Protein AF-A0A699Z0D0-F1 (afdb_monomer_lite)

Structure (mmCIF, N/CA/C/O backbone):
data_AF-A0A699Z0D0-F1
#
_entry.id   AF-A0A699Z0D0-F1
#
loop_
_atom_site.group_PDB
_atom_site.id
_atom_site.type_symbol
_atom_site.label_atom_id
_atom_site.label_alt_id
_atom_site.label_comp_id
_atom_site.label_asym_id
_atom_site.label_entity_id
_atom_site.label_seq_id
_atom_site.pdbx_PDB_ins_code
_atom_site.Cartn_x
_atom_site.Cartn_y
_atom_site.Cartn_z
_atom_site.occupancy
_atom_site.B_iso_or_equiv
_atom_site.auth_seq_id
_atom_site.auth_comp_id
_atom_site.auth_asym_id
_atom_site.auth_atom_id
_atom_site.pdbx_PDB_model_num
ATOM 1 N N . ASN A 1 1 ? -46.486 -11.933 -33.617 1.00 38.22 1 ASN A N 1
ATOM 2 C CA . ASN A 1 1 ? -45.856 -12.576 -32.444 1.00 38.22 1 ASN A CA 1
ATOM 3 C C . ASN A 1 1 ? -44.418 -12.929 -32.760 1.00 38.22 1 ASN A C 1
ATOM 5 O O . ASN A 1 1 ? -44.169 -13.975 -33.336 1.00 38.22 1 ASN A O 1
ATOM 9 N N . SER A 1 2 ? -43.494 -12.044 -32.401 1.00 35.72 2 SER A N 1
ATOM 10 C CA . SER A 1 2 ? -42.049 -12.282 -32.437 1.00 35.72 2 SER A CA 1
ATOM 11 C C . SER A 1 2 ? -41.511 -11.899 -31.061 1.00 35.72 2 SER A C 1
ATOM 13 O O . SER A 1 2 ? -41.301 -10.718 -30.790 1.00 35.72 2 SER A O 1
ATOM 15 N N . GLN A 1 3 ? -41.396 -12.874 -30.159 1.00 33.56 3 GLN A N 1
ATOM 16 C CA . GLN A 1 3 ? -40.704 -12.656 -28.892 1.00 33.56 3 GLN A CA 1
ATOM 17 C C . GLN A 1 3 ? -39.209 -12.854 -29.123 1.00 33.56 3 GLN A C 1
ATOM 19 O O . GLN A 1 3 ? -38.806 -13.820 -29.767 1.00 33.56 3 GLN A O 1
ATOM 24 N N . ALA A 1 4 ? -38.411 -11.901 -28.647 1.00 33.69 4 ALA A N 1
ATOM 25 C CA . ALA A 1 4 ? -36.962 -11.990 -28.691 1.00 33.69 4 ALA A CA 1
ATOM 26 C C . ALA A 1 4 ? -36.477 -13.030 -27.674 1.00 33.69 4 ALA A C 1
ATOM 28 O O . ALA A 1 4 ? -36.965 -13.077 -26.543 1.00 33.69 4 ALA A O 1
ATOM 29 N N . GLU A 1 5 ? -35.520 -13.851 -28.088 1.00 32.16 5 GLU A N 1
ATOM 30 C CA . GLU A 1 5 ? -34.920 -14.884 -27.253 1.00 32.16 5 GLU A CA 1
ATOM 31 C C . GLU A 1 5 ? -33.961 -14.237 -26.240 1.00 32.16 5 GLU A C 1
ATOM 33 O O . GLU A 1 5 ? -33.104 -13.427 -26.601 1.00 32.16 5 GLU A O 1
ATOM 38 N N . VAL A 1 6 ? -34.135 -14.551 -24.955 1.00 36.00 6 VAL A N 1
ATOM 39 C CA . VAL A 1 6 ? -33.277 -14.038 -23.877 1.00 36.00 6 VAL A CA 1
ATOM 40 C C . VAL A 1 6 ? -31.980 -14.855 -23.859 1.00 36.00 6 VAL A C 1
ATOM 42 O O . VAL A 1 6 ? -32.071 -16.082 -23.787 1.00 36.00 6 VAL A O 1
ATOM 45 N N . PRO A 1 7 ? -30.781 -14.238 -23.884 1.00 32.91 7 PRO A N 1
ATOM 46 C CA . PRO A 1 7 ? -29.530 -14.985 -23.803 1.00 32.91 7 PRO A CA 1
ATOM 47 C C . PRO A 1 7 ? -29.444 -15.772 -22.492 1.00 32.91 7 PRO A C 1
ATOM 49 O O . PRO A 1 7 ? -29.580 -15.204 -21.406 1.00 32.91 7 PRO A O 1
ATOM 52 N N . SER A 1 8 ? -29.215 -17.080 -22.596 1.00 33.88 8 SER A N 1
ATOM 53 C CA . SER A 1 8 ? -29.074 -17.967 -21.444 1.00 33.88 8 SER A CA 1
ATOM 54 C C . SER A 1 8 ? -27.861 -17.598 -20.589 1.00 33.88 8 SER A C 1
ATOM 56 O O . SER A 1 8 ? -26.777 -17.331 -21.109 1.00 33.88 8 SER A O 1
ATOM 58 N N . GLU A 1 9 ? -28.044 -17.657 -19.273 1.00 34.12 9 GLU A N 1
ATOM 59 C CA . GLU A 1 9 ? -26.997 -17.484 -18.267 1.00 34.12 9 GLU A CA 1
ATOM 60 C C . GLU A 1 9 ? -25.793 -18.417 -18.545 1.00 34.12 9 GLU A C 1
ATOM 62 O O . GLU A 1 9 ? -26.008 -19.582 -18.897 1.00 34.12 9 GLU A O 1
ATOM 67 N N . PRO A 1 10 ? -24.530 -17.960 -18.410 1.00 36.03 10 PRO A N 1
ATOM 68 C CA . PRO A 1 10 ? -23.365 -18.801 -18.673 1.00 36.03 10 PRO A CA 1
ATOM 69 C C . PRO A 1 10 ? -23.235 -19.903 -17.612 1.00 36.03 10 PRO A C 1
ATOM 71 O O . PRO A 1 10 ? -22.662 -19.715 -16.537 1.00 36.03 10 PRO A O 1
ATOM 74 N N . THR A 1 11 ? -23.772 -21.080 -17.928 1.00 37.53 11 THR A N 1
ATOM 75 C CA . THR A 1 11 ? -23.633 -22.286 -17.114 1.00 37.53 11 THR A CA 1
ATOM 76 C C . THR A 1 11 ? -22.178 -22.746 -17.033 1.00 37.53 11 THR A C 1
ATOM 78 O O . THR A 1 11 ? -21.535 -22.951 -18.059 1.00 37.53 11 THR A O 1
ATOM 81 N N . ALA A 1 12 ? -21.748 -23.026 -15.800 1.00 34.12 12 ALA A N 1
ATOM 82 C CA . ALA A 1 12 ? -20.457 -23.583 -15.387 1.00 34.12 12 ALA A CA 1
ATOM 83 C C . ALA A 1 12 ? -19.234 -22.640 -15.446 1.00 34.12 12 ALA A C 1
ATOM 85 O O . ALA A 1 12 ? -18.704 -22.289 -16.496 1.00 34.12 12 ALA A O 1
ATOM 86 N N . LEU A 1 13 ? -18.703 -22.350 -14.251 1.00 34.72 13 LEU A N 1
ATOM 87 C CA . LEU A 1 13 ? -17.310 -21.944 -14.053 1.00 34.72 13 LEU A CA 1
ATOM 88 C C . LEU A 1 13 ? -16.362 -22.995 -14.672 1.00 34.72 13 LEU A C 1
ATOM 90 O O . LEU A 1 13 ? -16.643 -24.194 -14.554 1.00 34.72 13 LEU A O 1
ATOM 94 N N . PRO A 1 14 ? -15.218 -22.592 -15.260 1.00 34.88 14 PRO A N 1
ATOM 95 C CA . PRO A 1 14 ? -14.221 -23.543 -15.738 1.00 34.88 14 PRO A CA 1
ATOM 96 C C . PRO A 1 14 ? -13.760 -24.446 -14.589 1.00 34.88 14 PRO A C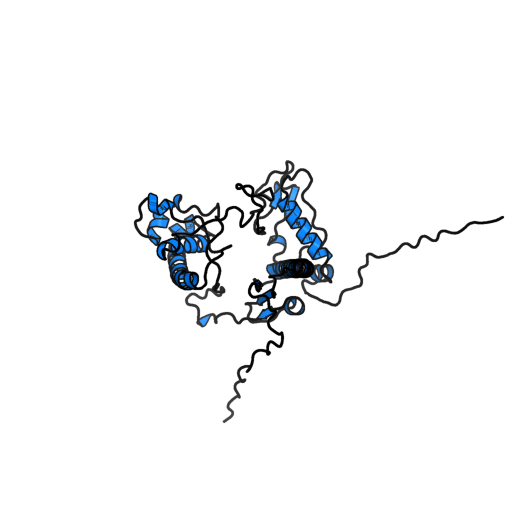 1
ATOM 98 O O . PRO A 1 14 ? -13.434 -23.983 -13.494 1.00 34.88 14 PRO A O 1
ATOM 101 N N . SER A 1 15 ? -13.760 -25.756 -14.836 1.00 30.25 15 SER A N 1
ATOM 102 C CA . SER A 1 15 ? -13.440 -26.756 -13.817 1.00 30.25 15 SER A CA 1
ATOM 103 C C . SER A 1 15 ? -11.979 -26.620 -13.362 1.00 30.25 15 SER A C 1
ATOM 105 O O . SER A 1 15 ? -11.089 -26.615 -14.214 1.00 30.25 15 SER A O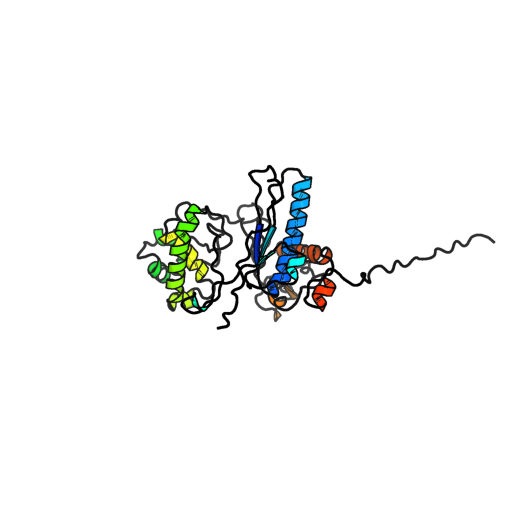 1
ATOM 107 N N . PRO A 1 16 ? -11.685 -26.551 -12.050 1.00 40.19 16 PRO A N 1
ATOM 108 C CA . PRO A 1 16 ? -10.318 -26.426 -11.561 1.00 40.19 16 PRO A CA 1
ATOM 109 C C . PRO A 1 16 ? -9.587 -27.773 -11.653 1.00 40.19 16 PRO A C 1
ATOM 111 O O . PRO A 1 16 ? -9.437 -28.493 -10.669 1.00 40.19 16 PRO A O 1
ATOM 114 N N . THR A 1 17 ? -9.087 -28.125 -12.840 1.00 42.06 17 THR A N 1
ATOM 115 C CA . THR A 1 17 ? -8.217 -29.297 -13.048 1.00 42.06 17 THR A CA 1
ATOM 116 C C . THR A 1 17 ? -6.765 -29.031 -12.632 1.00 42.06 17 THR A C 1
ATOM 118 O O . THR A 1 17 ? -5.821 -29.448 -13.301 1.00 42.06 17 THR A O 1
ATOM 121 N N . SER A 1 18 ? -6.574 -28.372 -11.488 1.00 42.31 18 SER A N 1
ATOM 122 C CA . SER A 1 18 ? -5.340 -28.432 -10.709 1.00 42.31 18 SER A CA 1
ATOM 123 C C . SER A 1 18 ? -5.629 -29.224 -9.434 1.00 42.31 18 SER A C 1
ATOM 125 O O . SER A 1 18 ? -6.476 -28.853 -8.624 1.00 42.31 18 SER A O 1
ATOM 127 N N . LYS A 1 19 ? -4.940 -30.360 -9.256 1.00 36.44 19 LYS A N 1
ATOM 128 C CA . LYS A 1 19 ? -5.019 -31.129 -8.004 1.00 36.44 19 LYS A CA 1
ATOM 129 C C . LYS A 1 19 ? -4.690 -30.189 -6.831 1.00 36.44 19 LYS A C 1
ATOM 131 O O . LYS A 1 19 ? -3.700 -29.460 -6.951 1.00 36.44 19 LYS A O 1
ATOM 136 N N . PRO A 1 20 ? -5.443 -30.212 -5.713 1.00 46.06 20 PRO A N 1
ATOM 137 C CA . PRO A 1 20 ? -5.097 -29.426 -4.535 1.00 46.06 20 PRO A CA 1
ATOM 138 C C . PRO A 1 20 ? -3.658 -29.734 -4.125 1.00 46.06 20 PRO A C 1
ATOM 140 O O . PRO A 1 20 ? -3.310 -30.890 -3.874 1.00 46.06 20 PRO A O 1
ATOM 143 N N . THR A 1 21 ? -2.805 -28.712 -4.115 1.00 51.50 21 THR A N 1
ATOM 144 C CA . THR A 1 21 ? -1.424 -28.872 -3.664 1.00 51.50 21 THR A CA 1
ATOM 145 C C . THR A 1 21 ? -1.456 -29.128 -2.161 1.00 51.50 21 THR A C 1
ATOM 147 O O . THR A 1 21 ? -2.172 -28.459 -1.422 1.00 51.50 21 THR A O 1
ATOM 150 N N . SER A 1 22 ? -0.731 -30.147 -1.700 1.00 65.56 22 SER A N 1
ATOM 151 C CA . SER A 1 22 ? -0.925 -30.769 -0.382 1.00 65.56 22 SER A CA 1
ATOM 152 C C . SER A 1 22 ? -0.397 -29.956 0.812 1.00 65.56 22 SER A C 1
ATOM 154 O O . SER A 1 22 ? -0.064 -30.538 1.841 1.00 65.56 22 SER A O 1
ATOM 156 N N . ASN A 1 23 ? -0.289 -28.629 0.687 1.00 75.94 23 ASN A N 1
ATOM 157 C CA . ASN A 1 23 ? 0.104 -27.739 1.775 1.00 75.94 23 ASN A CA 1
ATOM 158 C C . ASN A 1 23 ? -1.148 -27.070 2.388 1.00 75.94 23 ASN A C 1
ATOM 160 O O . ASN A 1 23 ? -1.690 -26.141 1.789 1.00 75.94 23 ASN A O 1
ATOM 164 N N . PRO A 1 24 ? -1.597 -27.469 3.596 1.00 79.31 24 PRO A N 1
ATOM 165 C CA . PRO A 1 24 ? -2.781 -26.890 4.238 1.00 79.31 24 PRO A CA 1
ATOM 166 C C . PRO A 1 24 ? -2.592 -25.438 4.713 1.00 79.31 24 PRO A C 1
ATOM 168 O O . PRO A 1 24 ? -3.561 -24.811 5.133 1.00 79.31 24 PRO A O 1
ATOM 171 N N . ARG A 1 25 ? -1.366 -24.897 4.670 1.00 84.12 25 ARG A N 1
ATOM 172 C CA . ARG A 1 25 ? -1.051 -23.498 5.009 1.00 84.12 25 ARG A CA 1
ATOM 173 C C . ARG A 1 25 ? -1.021 -22.567 3.794 1.00 84.12 25 ARG A C 1
ATOM 175 O O . ARG A 1 25 ? -0.776 -21.372 3.947 1.00 84.12 25 ARG A O 1
ATOM 182 N N . GLN A 1 26 ? -1.236 -23.100 2.593 1.00 86.94 26 GLN A N 1
ATOM 183 C CA . GLN A 1 26 ? -1.086 -22.344 1.359 1.00 86.94 26 GLN A CA 1
ATOM 184 C C . GLN A 1 26 ? -2.120 -21.208 1.258 1.00 86.94 26 GLN A C 1
ATOM 186 O O . GLN A 1 26 ? -3.322 -21.438 1.382 1.00 86.94 26 GLN A O 1
ATOM 191 N N . TYR A 1 27 ? -1.660 -19.980 1.002 1.00 87.06 27 TYR A N 1
ATOM 192 C CA . TYR A 1 27 ? -2.507 -18.789 0.906 1.00 87.06 27 TYR A CA 1
ATOM 193 C C . TYR A 1 27 ? -2.628 -18.269 -0.527 1.00 87.06 27 TYR A C 1
ATOM 195 O O . TYR A 1 27 ? -1.688 -18.332 -1.319 1.00 87.06 27 TYR A O 1
ATOM 203 N N . HIS A 1 28 ? -3.787 -17.702 -0.860 1.00 86.62 28 HIS A N 1
ATOM 204 C CA . HIS A 1 28 ? -4.039 -17.068 -2.155 1.00 86.62 28 HIS A CA 1
ATOM 205 C C . HIS A 1 28 ? -4.057 -15.547 -2.008 1.00 86.62 28 HIS A C 1
ATOM 207 O O . HIS A 1 28 ? -4.741 -15.015 -1.134 1.00 86.62 28 HIS A O 1
ATOM 213 N N . VAL A 1 29 ? -3.319 -14.840 -2.863 1.00 89.69 29 VAL A N 1
ATOM 214 C CA . VAL A 1 29 ? -3.264 -13.373 -2.859 1.00 89.69 29 VAL A CA 1
ATOM 215 C C . VAL A 1 29 ? -4.349 -12.825 -3.781 1.00 89.69 29 VAL A C 1
ATOM 217 O O . VAL A 1 29 ? -4.402 -13.177 -4.958 1.00 89.69 29 VAL A O 1
ATOM 220 N N . ILE A 1 30 ? -5.198 -11.935 -3.268 1.00 87.06 30 ILE A N 1
ATOM 221 C CA . ILE A 1 30 ? -6.163 -11.189 -4.083 1.00 87.06 30 ILE A CA 1
ATOM 222 C C . ILE A 1 30 ? -5.775 -9.713 -4.063 1.00 87.06 30 ILE A C 1
ATOM 224 O O . ILE A 1 30 ? -5.651 -9.118 -2.993 1.00 87.06 30 ILE A O 1
ATOM 228 N N . THR A 1 31 ? -5.611 -9.108 -5.239 1.00 87.56 31 THR A N 1
ATOM 229 C CA . THR A 1 31 ? -5.447 -7.655 -5.378 1.00 87.56 31 THR A CA 1
ATOM 230 C C . THR A 1 31 ? -6.686 -7.061 -6.044 1.00 87.56 31 THR A C 1
ATOM 232 O O . THR A 1 31 ? -7.071 -7.481 -7.129 1.00 87.56 31 THR A O 1
ATOM 235 N N . SER A 1 32 ? -7.353 -6.110 -5.388 1.00 86.56 32 SER A N 1
ATOM 236 C CA . SER A 1 32 ? -8.471 -5.368 -5.985 1.00 86.56 32 SER A CA 1
ATOM 237 C C . SER A 1 32 ? -7.909 -4.110 -6.628 1.00 86.56 32 SER A C 1
ATOM 239 O O . SER A 1 32 ? -7.424 -3.231 -5.914 1.00 86.56 32 SER A O 1
ATOM 241 N N . ALA A 1 33 ? -7.917 -4.052 -7.959 1.00 84.94 33 ALA A N 1
ATOM 242 C CA . ALA A 1 33 ? -7.296 -2.968 -8.710 1.00 84.94 33 ALA A CA 1
ATOM 243 C C . ALA A 1 33 ? -8.027 -2.724 -10.037 1.00 84.94 33 ALA A C 1
ATOM 245 O O . ALA A 1 33 ? -8.077 -3.600 -10.901 1.00 84.94 33 ALA A O 1
ATOM 246 N N . GLN A 1 34 ? -8.529 -1.501 -10.205 1.00 84.44 34 GLN A N 1
ATOM 247 C CA . GLN A 1 34 ? -9.117 -0.977 -11.437 1.00 84.44 34 GLN A CA 1
ATOM 248 C C . GLN A 1 34 ? -8.466 0.373 -11.777 1.00 84.44 34 GLN A C 1
ATOM 250 O O . GLN A 1 34 ? -8.048 1.114 -10.881 1.00 84.44 34 GLN A O 1
ATOM 255 N N . GLY A 1 35 ? -8.440 0.706 -13.068 1.00 86.12 35 GLY A N 1
ATOM 256 C CA . GLY A 1 35 ? -8.078 2.030 -13.571 1.00 86.12 35 GLY A CA 1
ATOM 257 C C . GLY A 1 35 ? -6.585 2.193 -13.841 1.00 86.12 35 GLY A C 1
ATOM 258 O O . GLY A 1 35 ? -5.744 1.567 -13.195 1.00 86.12 35 GLY A O 1
ATOM 259 N N . PHE A 1 36 ? -6.270 3.069 -14.796 1.00 87.31 36 PHE A N 1
ATOM 260 C CA . PHE A 1 36 ? -4.944 3.161 -15.406 1.00 87.31 36 PHE A CA 1
ATOM 261 C C . PHE A 1 36 ? -3.805 3.374 -14.399 1.00 87.31 36 PHE A C 1
ATOM 263 O O . PHE A 1 36 ? -2.822 2.634 -14.402 1.00 87.31 36 PHE A O 1
ATOM 270 N N . GLY A 1 37 ? -3.972 4.309 -13.459 1.00 87.00 37 GLY A N 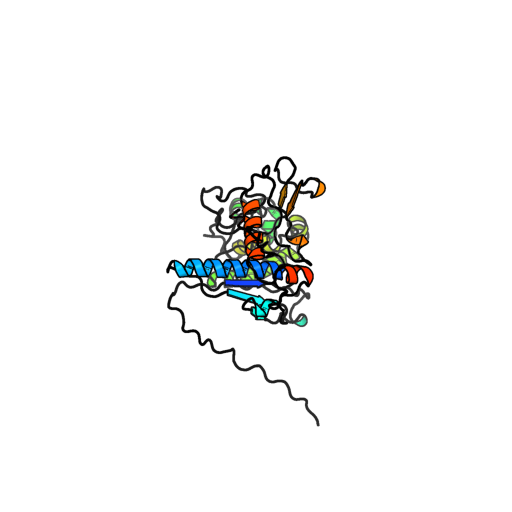1
ATOM 271 C CA . GLY A 1 37 ? -2.971 4.573 -12.422 1.00 87.00 37 GLY A CA 1
ATOM 272 C C . GLY A 1 37 ? -2.630 3.363 -11.540 1.00 87.00 37 GLY A C 1
ATOM 273 O O . GLY A 1 37 ? -1.598 3.377 -10.874 1.00 87.00 37 GLY A O 1
ATOM 274 N N . ASN A 1 38 ? -3.454 2.307 -11.528 1.00 89.19 38 ASN A N 1
ATOM 275 C CA . ASN A 1 38 ? -3.186 1.054 -10.820 1.00 89.19 38 ASN A CA 1
ATOM 276 C C . ASN A 1 38 ? -2.637 -0.069 -11.720 1.00 89.19 38 ASN A C 1
ATOM 278 O O . ASN A 1 38 ? -2.128 -1.046 -11.172 1.00 89.19 38 ASN A O 1
ATOM 282 N N . HIS A 1 39 ? -2.675 0.045 -13.056 1.00 91.56 39 HIS A N 1
ATOM 283 C CA . HIS A 1 39 ? -2.171 -0.999 -13.966 1.00 91.56 39 HIS A CA 1
ATOM 284 C C . HIS A 1 39 ? -0.684 -1.280 -13.748 1.00 91.56 39 HIS A C 1
ATOM 286 O O . HIS A 1 39 ? -0.314 -2.410 -13.434 1.00 91.56 39 HIS A O 1
ATOM 292 N N . TRP A 1 40 ? 0.171 -0.257 -13.833 1.00 94.50 40 TRP A N 1
ATOM 293 C CA . TRP A 1 40 ? 1.615 -0.434 -13.647 1.00 94.50 40 TRP A CA 1
ATOM 294 C C . TRP A 1 40 ? 1.962 -0.908 -12.225 1.00 94.50 40 TRP A C 1
ATOM 296 O O . TRP A 1 40 ? 2.866 -1.725 -12.052 1.00 94.50 40 TRP A O 1
ATOM 306 N N . GLN A 1 41 ? 1.206 -0.459 -11.212 1.00 94.31 41 GLN A N 1
ATOM 307 C CA . GLN A 1 41 ? 1.355 -0.918 -9.825 1.00 94.31 41 GLN A CA 1
ATOM 308 C C . GLN A 1 41 ? 1.032 -2.418 -9.706 1.00 94.31 41 GLN A C 1
ATOM 310 O O . GLN A 1 41 ? 1.771 -3.158 -9.057 1.00 94.31 41 GLN A O 1
ATOM 315 N N . ALA A 1 42 ? -0.037 -2.882 -10.361 1.00 94.25 42 ALA A N 1
ATOM 316 C CA . ALA A 1 42 ? -0.439 -4.286 -10.372 1.00 94.25 42 ALA A CA 1
ATOM 317 C C . ALA A 1 42 ? 0.569 -5.183 -11.116 1.00 94.25 42 ALA A C 1
ATOM 319 O O . ALA A 1 42 ? 0.881 -6.257 -10.605 1.00 94.25 42 ALA A O 1
ATOM 320 N N . ARG A 1 43 ? 1.135 -4.728 -12.248 1.00 95.06 43 ARG A N 1
ATOM 321 C CA . ARG A 1 43 ? 2.218 -5.434 -12.970 1.00 95.06 43 ARG A CA 1
ATOM 322 C C . ARG A 1 43 ? 3.449 -5.644 -12.089 1.00 95.06 43 ARG A C 1
ATOM 324 O O . ARG A 1 43 ? 3.894 -6.773 -11.899 1.00 95.06 43 ARG A O 1
ATOM 331 N N . ILE A 1 44 ? 3.953 -4.568 -11.478 1.00 95.50 44 ILE A N 1
ATOM 332 C CA . ILE A 1 44 ? 5.124 -4.624 -10.587 1.00 95.50 44 ILE A CA 1
ATOM 333 C C . ILE A 1 44 ? 4.853 -5.518 -9.368 1.00 95.50 44 ILE A C 1
ATOM 335 O O . ILE A 1 44 ? 5.697 -6.336 -9.007 1.00 95.50 44 ILE A O 1
ATOM 339 N N . HIS A 1 45 ? 3.670 -5.411 -8.753 1.00 93.94 45 HIS A N 1
ATOM 340 C CA . HIS A 1 45 ? 3.284 -6.259 -7.623 1.00 93.94 45 HIS A CA 1
ATOM 341 C C . HIS A 1 45 ? 3.206 -7.744 -8.014 1.00 93.94 45 HIS A C 1
ATOM 343 O O . HIS A 1 45 ? 3.719 -8.594 -7.286 1.00 93.94 45 HIS A O 1
ATOM 349 N N . TYR A 1 46 ? 2.618 -8.065 -9.170 1.00 96.06 46 TYR A N 1
ATOM 350 C CA . TYR A 1 46 ? 2.527 -9.439 -9.658 1.00 96.06 46 TYR A CA 1
ATOM 351 C C . TYR A 1 46 ? 3.905 -10.029 -9.993 1.00 96.06 46 TYR A C 1
ATOM 353 O O . TYR A 1 46 ? 4.187 -11.160 -9.599 1.00 96.06 46 TYR A O 1
ATOM 361 N N . TRP A 1 47 ? 4.796 -9.253 -10.619 1.00 96.94 47 TRP A N 1
ATOM 362 C CA . TRP A 1 47 ? 6.178 -9.669 -10.875 1.00 96.94 47 TRP A CA 1
ATOM 363 C C . TRP A 1 47 ? 6.941 -9.977 -9.575 1.00 96.94 47 TRP A C 1
ATOM 365 O O . TRP A 1 47 ? 7.547 -11.045 -9.446 1.00 96.94 47 TRP A O 1
ATOM 375 N N . TRP A 1 48 ? 6.848 -9.098 -8.568 1.00 96.25 48 TRP A N 1
ATOM 376 C CA . TRP A 1 48 ? 7.447 -9.337 -7.248 1.00 96.25 48 TRP A CA 1
ATOM 377 C C . TRP A 1 48 ? 6.867 -10.581 -6.565 1.00 96.25 48 TRP A C 1
ATOM 379 O O . TRP A 1 48 ? 7.619 -11.385 -6.012 1.00 96.25 48 TRP A O 1
ATOM 389 N N . TYR A 1 49 ? 5.551 -10.790 -6.659 1.00 95.81 49 TYR A N 1
ATOM 390 C CA . TYR A 1 49 ? 4.895 -12.004 -6.177 1.00 95.81 49 TYR A CA 1
ATOM 391 C C . TYR A 1 49 ? 5.425 -13.267 -6.880 1.00 95.81 49 TYR A C 1
ATOM 393 O O . TYR A 1 49 ? 5.748 -14.246 -6.205 1.00 95.81 49 TYR A O 1
ATOM 401 N N . GLN A 1 50 ? 5.550 -13.259 -8.213 1.00 96.19 50 GLN A N 1
ATOM 402 C CA . GLN A 1 50 ? 6.066 -14.396 -8.983 1.00 96.19 50 GLN A CA 1
ATOM 403 C C . GLN A 1 50 ? 7.503 -14.734 -8.576 1.00 96.19 50 GLN A C 1
ATOM 405 O O . GLN A 1 50 ? 7.802 -15.894 -8.290 1.00 96.19 50 GLN A O 1
ATOM 410 N N . ARG A 1 51 ? 8.373 -13.722 -8.489 1.00 95.94 51 ARG A N 1
ATOM 411 C CA . ARG A 1 51 ? 9.769 -13.881 -8.070 1.00 95.94 51 ARG A CA 1
ATOM 412 C C . ARG A 1 51 ? 9.884 -14.426 -6.648 1.00 95.94 51 ARG A C 1
ATOM 414 O O . ARG A 1 51 ? 10.614 -15.390 -6.420 1.00 95.94 51 ARG A O 1
ATOM 421 N N . GLN A 1 52 ? 9.138 -13.855 -5.701 1.00 94.81 52 GLN A N 1
ATOM 422 C CA . GLN A 1 52 ? 9.159 -14.320 -4.315 1.00 94.81 52 GLN A CA 1
ATOM 423 C C . GLN A 1 52 ? 8.615 -15.748 -4.197 1.00 94.81 52 GLN A C 1
ATOM 425 O O . GLN A 1 52 ? 9.179 -16.552 -3.458 1.00 94.81 52 GLN A O 1
ATOM 430 N N . ARG A 1 53 ? 7.584 -16.104 -4.976 1.00 94.06 53 ARG A N 1
ATOM 431 C CA . ARG A 1 53 ? 7.047 -17.469 -5.049 1.00 94.06 53 ARG A CA 1
ATOM 432 C C . ARG A 1 53 ? 8.068 -18.464 -5.595 1.00 94.06 53 ARG A C 1
ATOM 434 O O . ARG A 1 53 ? 8.188 -19.543 -5.028 1.00 94.06 53 ARG A O 1
ATOM 441 N N . GLN A 1 54 ? 8.823 -18.112 -6.635 1.00 94.44 54 GLN A N 1
ATOM 442 C CA . GLN A 1 54 ? 9.888 -18.966 -7.179 1.00 94.44 54 GLN A CA 1
ATOM 443 C C . GLN A 1 54 ? 11.003 -19.215 -6.150 1.00 94.44 54 GLN A C 1
ATOM 445 O O . GLN A 1 54 ? 11.410 -20.360 -5.959 1.00 94.44 54 GLN A O 1
ATOM 450 N N . LEU A 1 55 ? 11.450 -18.172 -5.439 1.00 93.81 55 LEU A N 1
ATOM 451 C CA . LEU A 1 55 ? 12.436 -18.288 -4.356 1.00 93.81 55 LEU A CA 1
ATOM 452 C C . LEU A 1 55 ? 11.916 -19.158 -3.196 1.00 93.81 55 LEU A C 1
ATOM 454 O O . LEU A 1 55 ? 12.584 -20.074 -2.731 1.00 93.81 55 LEU A O 1
ATOM 458 N N . CYS A 1 56 ? 10.686 -18.899 -2.768 1.00 92.50 56 CYS A N 1
ATOM 459 C CA . CYS A 1 56 ? 9.961 -19.658 -1.753 1.00 92.50 56 CYS A CA 1
ATOM 460 C C . CYS A 1 56 ? 9.838 -21.150 -2.128 1.00 92.50 56 CYS A C 1
ATOM 462 O O . CYS A 1 56 ? 10.065 -22.031 -1.298 1.00 92.50 56 CYS A O 1
ATOM 464 N N . GLN A 1 57 ? 9.547 -21.452 -3.398 1.00 91.88 57 GLN A N 1
ATOM 465 C CA . GLN A 1 57 ? 9.483 -22.817 -3.927 1.00 91.88 57 GLN A CA 1
ATOM 466 C C . GLN A 1 57 ? 10.856 -23.498 -3.983 1.00 91.88 57 GLN A C 1
ATOM 468 O O . GLN A 1 57 ? 10.947 -24.668 -3.614 1.00 91.88 57 GLN A O 1
ATOM 473 N N . SER A 1 58 ? 11.923 -22.795 -4.384 1.00 92.81 58 SER A N 1
ATOM 474 C CA . SER A 1 58 ? 13.276 -23.376 -4.430 1.00 92.81 58 SER A CA 1
ATOM 475 C C . SER A 1 58 ? 13.836 -23.718 -3.042 1.00 92.81 58 SER A C 1
ATOM 477 O O . SER A 1 58 ? 14.692 -24.591 -2.927 1.00 92.81 58 SER A O 1
ATOM 479 N N . GLN A 1 59 ? 13.303 -23.093 -1.988 1.00 92.31 59 GLN A N 1
ATOM 480 C CA . GLN A 1 59 ? 13.615 -23.378 -0.582 1.00 92.31 59 GLN A CA 1
ATOM 481 C C . GLN A 1 59 ? 12.755 -24.502 0.037 1.00 92.31 59 GLN A C 1
ATOM 483 O O . GLN A 1 59 ? 12.972 -24.881 1.186 1.00 92.31 59 GLN A O 1
ATOM 488 N N . GLY A 1 60 ? 11.769 -25.044 -0.688 1.00 84.06 60 GLY A N 1
ATOM 489 C CA . GLY A 1 60 ? 10.957 -26.194 -0.263 1.00 84.06 60 GLY A CA 1
ATOM 490 C C . GLY A 1 60 ? 9.900 -25.932 0.824 1.00 84.06 60 GLY A C 1
ATOM 491 O O . GLY A 1 60 ? 9.070 -26.803 1.072 1.00 84.06 60 GLY A O 1
ATOM 492 N N . GLN A 1 61 ? 9.872 -24.748 1.443 1.00 79.06 61 GLN A N 1
ATOM 493 C CA . GLN A 1 61 ? 8.918 -24.373 2.499 1.00 79.06 61 GLN A CA 1
ATOM 494 C C . GLN A 1 61 ? 7.966 -23.268 2.023 1.00 79.06 61 GLN A C 1
ATOM 496 O O . GLN A 1 61 ? 8.004 -22.144 2.521 1.00 79.06 61 GLN A O 1
ATOM 501 N N . CYS A 1 62 ? 7.127 -23.571 1.025 1.00 89.56 62 CYS A N 1
ATOM 502 C CA . CYS A 1 62 ? 6.334 -22.540 0.360 1.00 89.56 62 CYS A CA 1
ATOM 503 C C . CYS A 1 62 ? 4.825 -22.570 0.642 1.00 89.56 62 CYS A C 1
ATOM 505 O O . CYS A 1 62 ? 4.082 -23.393 0.104 1.00 89.56 62 CYS A O 1
ATOM 507 N N . ASP A 1 63 ? 4.374 -21.574 1.410 1.00 92.50 63 ASP A N 1
ATOM 508 C CA . ASP A 1 63 ? 2.959 -21.264 1.656 1.00 92.50 63 ASP A CA 1
ATOM 509 C C . ASP A 1 63 ? 2.348 -20.368 0.544 1.00 92.50 63 ASP A C 1
ATOM 511 O O . ASP A 1 63 ? 1.147 -20.113 0.547 1.00 92.50 63 ASP A O 1
ATOM 515 N N . MET A 1 64 ? 3.119 -19.901 -0.452 1.00 92.62 64 MET A N 1
ATOM 516 C CA . MET A 1 64 ? 2.592 -19.053 -1.541 1.00 92.62 64 MET A CA 1
ATOM 517 C C . MET A 1 64 ? 1.772 -19.860 -2.565 1.00 92.62 64 MET A C 1
ATOM 519 O O . MET A 1 64 ? 2.307 -20.659 -3.341 1.00 92.62 64 MET A O 1
ATOM 523 N N . GLY A 1 65 ? 0.458 -19.622 -2.584 1.00 91.50 65 GLY A N 1
ATOM 524 C CA . GLY A 1 65 ? -0.526 -20.275 -3.450 1.00 91.50 65 GLY A CA 1
ATOM 525 C C . GLY A 1 65 ? -0.644 -19.656 -4.832 1.00 91.50 65 GLY A C 1
ATOM 526 O O . GLY A 1 65 ? 0.291 -19.737 -5.622 1.00 91.50 65 GLY A O 1
ATOM 527 N N . GLY A 1 66 ? -1.809 -19.090 -5.144 1.00 91.19 66 GLY A N 1
ATOM 528 C CA . GLY A 1 66 ? -2.048 -18.322 -6.366 1.00 91.19 66 GLY A CA 1
ATOM 529 C C . GLY A 1 66 ? -2.096 -16.813 -6.115 1.00 91.19 66 GLY A C 1
ATOM 530 O O . GLY A 1 66 ? -2.020 -16.344 -4.976 1.00 91.19 66 GLY A O 1
ATOM 531 N N . PHE A 1 67 ? -2.222 -16.061 -7.205 1.00 94.19 67 PHE A N 1
ATOM 532 C CA . PHE A 1 67 ? -2.472 -14.623 -7.213 1.00 94.19 67 PHE A CA 1
ATOM 533 C C . PHE A 1 67 ? -3.616 -14.354 -8.182 1.00 94.19 67 PHE A C 1
ATOM 535 O O . PHE A 1 67 ? -3.648 -14.929 -9.271 1.00 94.19 67 PHE A O 1
ATOM 542 N N . THR A 1 68 ? -4.554 -13.494 -7.800 1.00 93.81 68 THR A N 1
ATOM 543 C CA . THR A 1 68 ? -5.648 -13.068 -8.674 1.00 93.81 68 THR A CA 1
ATOM 544 C C . THR A 1 68 ? -5.910 -11.583 -8.512 1.00 93.81 68 THR A C 1
ATOM 546 O O . THR A 1 68 ? -6.082 -11.085 -7.398 1.00 93.81 68 THR A O 1
ATOM 549 N N . ARG A 1 69 ? -5.997 -10.871 -9.633 1.00 93.31 69 ARG A N 1
ATOM 550 C CA . ARG A 1 69 ? -6.562 -9.528 -9.667 1.00 93.31 69 ARG A CA 1
ATOM 551 C C . ARG A 1 69 ? -8.084 -9.615 -9.737 1.00 93.31 69 ARG A C 1
ATOM 553 O O . ARG A 1 69 ? -8.636 -10.289 -10.602 1.00 93.31 69 ARG A O 1
ATOM 560 N N . LEU A 1 70 ? -8.756 -8.916 -8.835 1.00 89.62 70 LEU A N 1
ATOM 561 C CA . LEU A 1 70 ? -10.187 -8.663 -8.898 1.00 89.62 70 LEU A CA 1
ATOM 562 C C . LEU A 1 70 ? -10.394 -7.357 -9.675 1.00 89.62 70 LEU A C 1
ATOM 564 O O . LEU A 1 70 ? -10.054 -6.280 -9.176 1.00 89.62 70 LEU A O 1
ATOM 568 N N . LEU A 1 71 ? -10.899 -7.463 -10.905 1.00 89.19 71 LEU A N 1
ATOM 569 C CA . LEU A 1 71 ? -11.146 -6.323 -11.786 1.00 89.19 71 LEU A CA 1
ATOM 570 C C . LEU A 1 71 ? -12.629 -5.944 -11.717 1.00 89.19 71 LEU A C 1
ATOM 572 O O . LEU A 1 71 ? -13.493 -6.665 -12.208 1.00 89.19 71 LEU A O 1
ATOM 576 N N . HIS A 1 72 ? -12.915 -4.816 -11.073 1.00 83.69 72 HIS A N 1
ATOM 577 C CA . HIS A 1 72 ? -14.270 -4.402 -10.696 1.00 83.69 72 HIS A CA 1
ATOM 578 C C . HIS A 1 72 ? -14.918 -3.358 -11.627 1.00 83.69 72 HIS A C 1
ATOM 580 O O . HIS A 1 72 ? -15.895 -2.705 -11.262 1.00 83.69 72 HIS A O 1
ATOM 586 N N . SER A 1 73 ? -14.404 -3.233 -12.852 1.00 83.12 73 SER A N 1
ATOM 587 C CA . SER A 1 73 ? -15.000 -2.448 -13.945 1.00 83.12 73 SER A CA 1
ATOM 588 C C . SER A 1 73 ? -16.270 -3.070 -14.527 1.00 83.12 73 SER A C 1
ATOM 590 O O . SER A 1 73 ? -17.049 -2.358 -15.150 1.00 83.12 73 SER A O 1
ATOM 592 N N . GLY A 1 74 ? -16.455 -4.387 -14.385 1.00 84.12 74 GLY A N 1
ATOM 593 C CA . GLY A 1 74 ? -17.435 -5.169 -15.148 1.00 84.12 74 GLY A CA 1
ATOM 594 C C . GLY A 1 74 ? -16.974 -5.562 -16.557 1.00 84.12 74 GLY A C 1
ATOM 595 O O . GLY A 1 74 ? -17.521 -6.508 -17.111 1.00 84.12 74 GLY A O 1
ATOM 596 N N . GLU A 1 75 ? -15.930 -4.913 -17.077 1.00 88.88 75 GLU A N 1
ATOM 597 C CA . GLU A 1 75 ? -15.355 -5.121 -18.413 1.00 88.88 75 GLU A CA 1
ATOM 598 C C . GLU A 1 75 ? -13.889 -5.571 -18.336 1.00 88.88 75 GLU A C 1
ATOM 600 O O . GLU A 1 75 ? -13.170 -5.192 -17.405 1.00 88.88 75 GLU A O 1
ATOM 605 N N . ALA A 1 76 ? -13.443 -6.352 -19.323 1.00 91.81 76 ALA A N 1
ATOM 606 C CA . ALA A 1 76 ? -12.061 -6.820 -19.440 1.00 91.81 76 ALA A CA 1
ATOM 607 C C . ALA A 1 76 ? -11.068 -5.689 -19.785 1.00 91.81 76 ALA A C 1
ATOM 609 O O . ALA A 1 76 ? -11.448 -4.658 -20.340 1.00 91.81 76 ALA A O 1
ATOM 610 N N . ASP A 1 77 ? -9.782 -5.900 -19.489 1.00 92.44 77 ASP A N 1
ATOM 611 C CA . ASP A 1 77 ? -8.690 -5.007 -19.895 1.00 92.44 77 ASP A CA 1
ATOM 612 C C . ASP A 1 77 ? -7.441 -5.776 -20.368 1.00 92.44 77 ASP A C 1
ATOM 614 O O . ASP A 1 77 ? -7.352 -6.997 -20.247 1.00 92.44 77 ASP A O 1
ATOM 618 N N . ASP A 1 78 ? -6.471 -5.046 -20.917 1.00 91.88 78 ASP A N 1
ATOM 619 C CA . ASP A 1 78 ? -5.224 -5.564 -21.498 1.00 91.88 78 ASP A CA 1
ATOM 620 C C . ASP A 1 78 ? -4.275 -6.217 -20.477 1.00 91.88 78 ASP A C 1
ATOM 622 O O . ASP A 1 78 ? -3.446 -7.054 -20.829 1.00 91.88 78 ASP A O 1
ATOM 626 N N . LEU A 1 79 ? -4.414 -5.896 -19.189 1.00 91.81 79 LEU A N 1
ATOM 627 C CA . LEU A 1 79 ? -3.633 -6.530 -18.131 1.00 91.81 79 LEU A CA 1
ATOM 628 C C . LEU A 1 79 ? -4.089 -7.979 -17.843 1.00 91.81 79 LEU A C 1
ATOM 630 O O . LEU A 1 79 ? -3.375 -8.724 -17.167 1.00 91.81 79 LEU A O 1
ATOM 634 N N . MET A 1 80 ? -5.252 -8.409 -18.350 1.00 92.88 80 MET A N 1
ATOM 635 C CA . MET A 1 80 ? -5.746 -9.783 -18.172 1.00 92.88 80 MET A CA 1
ATOM 636 C C . MET A 1 80 ? -4.881 -10.848 -18.857 1.00 92.88 80 MET A C 1
ATOM 638 O O . MET A 1 80 ? -4.846 -11.978 -18.370 1.00 92.88 80 MET A O 1
ATOM 642 N N . ASP A 1 81 ? -4.154 -10.487 -19.918 1.00 89.31 81 ASP A N 1
ATOM 643 C CA . ASP A 1 81 ? -3.261 -11.399 -20.646 1.00 89.31 81 ASP A CA 1
ATOM 644 C C . ASP A 1 81 ? -1.969 -11.721 -19.863 1.00 89.31 81 ASP A C 1
ATOM 646 O O . ASP A 1 81 ? -1.312 -12.730 -20.116 1.00 89.31 81 ASP A O 1
ATOM 650 N N . GLU A 1 82 ? -1.607 -10.882 -18.884 1.00 91.38 82 GLU A N 1
ATOM 651 C CA . GLU A 1 82 ? -0.408 -11.035 -18.045 1.00 91.38 82 GLU A CA 1
ATOM 652 C C . GLU A 1 82 ? -0.749 -11.484 -16.614 1.00 91.38 82 GLU A C 1
ATOM 654 O O . GLU A 1 82 ? -0.121 -12.399 -16.071 1.00 91.38 82 GLU A O 1
ATOM 659 N N . VAL A 1 83 ? -1.740 -10.843 -15.986 1.00 93.94 83 VAL A N 1
ATOM 660 C CA . VAL A 1 83 ? -2.108 -11.064 -14.582 1.00 93.94 83 VAL A CA 1
ATOM 661 C C . VAL A 1 83 ? -3.399 -11.883 -14.518 1.00 93.94 83 VAL A C 1
ATOM 663 O O . VAL A 1 83 ? -4.432 -11.398 -14.990 1.00 93.94 83 VAL A O 1
ATOM 666 N N . PRO A 1 84 ? -3.416 -13.060 -13.857 1.00 95.94 84 PRO A N 1
ATOM 667 C CA . PRO A 1 84 ? -4.632 -13.846 -13.670 1.00 95.94 84 PRO A CA 1
ATOM 668 C C . PRO A 1 84 ? -5.730 -12.988 -13.041 1.00 95.94 84 PRO A C 1
ATOM 670 O O . PRO A 1 84 ? -5.589 -12.507 -11.915 1.00 95.94 84 PRO A O 1
ATOM 673 N N . THR A 1 85 ? -6.807 -12.752 -13.784 1.00 94.25 85 THR A N 1
ATOM 674 C CA . THR A 1 85 ? -7.822 -11.754 -13.437 1.00 94.25 85 THR A CA 1
ATOM 675 C C . THR A 1 85 ? -9.212 -12.374 -13.445 1.00 94.25 85 THR A C 1
ATOM 677 O O . THR A 1 85 ? -9.561 -13.118 -14.357 1.00 94.25 85 THR A O 1
ATOM 680 N N . VAL A 1 86 ? -10.024 -12.024 -12.448 1.00 92.31 86 VAL A N 1
ATOM 681 C CA . VAL A 1 86 ? -11.469 -12.268 -12.446 1.00 92.31 86 VAL A CA 1
ATOM 682 C C . VAL A 1 86 ? -12.164 -10.922 -12.604 1.00 92.31 86 VAL A C 1
ATOM 684 O O . VAL A 1 86 ? -12.026 -10.047 -11.745 1.00 92.31 86 VAL A O 1
ATOM 687 N N . VAL A 1 87 ? -12.904 -10.763 -13.702 1.00 89.94 87 VAL A N 1
ATOM 688 C CA . VAL A 1 87 ? -13.793 -9.616 -13.907 1.00 89.94 87 VAL A CA 1
ATOM 689 C C . VAL A 1 87 ? -15.041 -9.827 -13.061 1.00 89.94 87 VAL A C 1
ATOM 691 O O . VAL A 1 87 ? -15.677 -10.879 -13.127 1.00 89.94 87 VAL A O 1
ATOM 694 N N . VAL A 1 88 ? -15.395 -8.828 -12.261 1.00 84.50 88 VAL A N 1
ATOM 695 C CA . VAL A 1 88 ? -16.617 -8.821 -11.456 1.00 84.50 88 VAL A CA 1
ATOM 696 C C . VAL A 1 88 ? -17.470 -7.618 -11.824 1.00 84.50 88 VAL A C 1
ATOM 698 O O . VAL A 1 88 ? -16.969 -6.505 -11.988 1.00 84.50 88 VAL A O 1
ATOM 701 N N . ARG A 1 89 ? -18.774 -7.859 -11.990 1.00 78.19 89 ARG A N 1
ATOM 702 C CA . ARG A 1 89 ? -19.734 -6.805 -12.321 1.00 78.19 89 ARG A CA 1
ATOM 703 C C . ARG A 1 89 ? -19.938 -5.893 -11.106 1.00 78.19 89 ARG A C 1
ATOM 705 O O . ARG A 1 89 ? -20.196 -6.423 -10.022 1.00 78.19 89 ARG A O 1
ATOM 712 N N . PRO A 1 90 ? -19.863 -4.560 -11.263 1.00 71.50 90 PRO A N 1
ATOM 713 C CA . PRO A 1 90 ? -20.248 -3.638 -10.205 1.00 71.50 90 PRO A CA 1
ATOM 714 C C . PRO A 1 90 ? -21.729 -3.799 -9.858 1.00 71.50 90 PRO A C 1
ATOM 716 O O . PRO A 1 90 ? -22.536 -4.266 -10.667 1.00 71.50 90 PRO A O 1
ATOM 719 N N . ILE A 1 91 ? -22.083 -3.393 -8.639 1.00 65.88 91 ILE A N 1
ATOM 720 C CA . ILE A 1 91 ? -23.482 -3.285 -8.225 1.00 65.88 91 ILE A CA 1
ATOM 721 C C . ILE A 1 91 ? -24.166 -2.266 -9.163 1.00 65.88 91 ILE A C 1
ATOM 723 O O . ILE A 1 91 ? -23.599 -1.190 -9.378 1.00 65.88 91 ILE A O 1
ATOM 727 N N . PRO A 1 92 ? -25.345 -2.576 -9.743 1.00 67.62 92 PRO A N 1
ATOM 728 C CA . PRO A 1 92 ? -26.082 -1.632 -10.582 1.00 67.62 92 PRO A CA 1
ATOM 729 C C . PRO A 1 92 ? -26.332 -0.319 -9.838 1.00 67.62 92 PRO A C 1
ATOM 731 O O . PRO A 1 92 ? -26.660 -0.339 -8.651 1.00 67.62 92 PRO A O 1
ATOM 734 N N . LYS A 1 93 ? -26.199 0.824 -10.518 1.00 66.69 93 LYS A N 1
ATOM 735 C CA . LYS A 1 93 ? -26.305 2.153 -9.880 1.00 66.69 93 LYS A CA 1
ATOM 736 C C . LYS A 1 93 ? -27.675 2.365 -9.232 1.00 66.69 93 LYS A C 1
ATOM 738 O O . LYS A 1 93 ? -27.798 3.032 -8.213 1.00 66.69 93 LYS A O 1
ATOM 743 N N . GLU A 1 94 ? -28.685 1.736 -9.815 1.00 65.75 94 GLU A N 1
ATOM 744 C CA . GLU A 1 94 ? -30.090 1.735 -9.422 1.00 65.75 94 GLU A CA 1
ATOM 745 C C . GLU A 1 94 ? -30.321 0.977 -8.103 1.00 65.75 94 GLU A C 1
ATOM 747 O O . GLU A 1 94 ? -31.301 1.229 -7.407 1.00 65.75 94 GLU A O 1
ATOM 752 N N . ALA A 1 95 ? -29.412 0.064 -7.744 1.00 60.25 95 ALA A N 1
ATOM 753 C CA . ALA A 1 95 ? -29.449 -0.708 -6.505 1.00 60.25 95 ALA A CA 1
ATOM 754 C C . ALA A 1 95 ? -28.694 -0.032 -5.342 1.00 60.25 95 ALA A C 1
ATOM 756 O O . ALA A 1 95 ? -28.653 -0.595 -4.247 1.00 60.25 95 ALA A O 1
ATOM 757 N N . ILE A 1 96 ? -28.109 1.157 -5.552 1.00 56.53 96 ILE A N 1
ATOM 758 C CA . ILE A 1 96 ? -27.360 1.899 -4.528 1.00 56.53 96 ILE A CA 1
ATOM 759 C C . ILE A 1 96 ? -28.102 3.196 -4.163 1.00 56.53 96 ILE A C 1
ATOM 761 O O . ILE A 1 96 ? -28.049 4.174 -4.917 1.00 56.53 96 ILE A O 1
ATOM 765 N N . PRO A 1 97 ? -28.763 3.265 -2.991 1.00 49.00 97 PRO A N 1
ATOM 766 C CA . PRO A 1 97 ? -29.359 4.503 -2.500 1.00 49.00 97 PRO A CA 1
ATOM 767 C C . PRO A 1 97 ? -28.297 5.606 -2.374 1.00 49.00 97 PRO A C 1
ATOM 769 O O . PRO A 1 97 ? -27.331 5.458 -1.632 1.00 49.00 97 PRO A O 1
ATOM 772 N N . GLY A 1 98 ? -28.475 6.710 -3.103 1.00 59.28 98 GLY A N 1
ATOM 773 C CA . GLY A 1 98 ? -27.528 7.835 -3.130 1.00 59.28 98 GLY A CA 1
ATOM 774 C C . GLY A 1 98 ? -26.507 7.816 -4.277 1.00 59.28 98 GLY A C 1
ATOM 775 O O . GLY A 1 98 ? -25.807 8.807 -4.455 1.00 59.28 98 GLY A O 1
ATOM 776 N N . GLY A 1 99 ? -26.450 6.755 -5.093 1.00 50.91 99 GLY A N 1
ATOM 777 C CA . GLY A 1 99 ? -25.672 6.735 -6.342 1.00 50.91 99 GLY A CA 1
ATOM 778 C C . GLY A 1 99 ? -24.149 6.601 -6.198 1.00 50.91 99 GLY A C 1
ATOM 779 O O . GLY A 1 99 ? -23.439 6.784 -7.186 1.00 50.91 99 GLY A O 1
ATOM 780 N N . ASP A 1 100 ? -23.639 6.275 -5.008 1.00 49.22 100 ASP A N 1
ATOM 781 C CA . ASP A 1 100 ? -22.209 6.041 -4.772 1.00 49.22 100 ASP A CA 1
ATOM 782 C C . ASP A 1 100 ? -21.766 4.706 -5.394 1.00 49.22 100 ASP A C 1
ATOM 784 O O . ASP A 1 100 ? -22.032 3.630 -4.868 1.00 49.22 100 ASP A O 1
ATOM 788 N N . THR A 1 101 ? -21.090 4.752 -6.543 1.00 49.97 101 THR A N 1
ATOM 789 C CA . THR A 1 101 ? -20.722 3.548 -7.308 1.00 49.97 101 THR A CA 1
ATOM 790 C C . THR A 1 101 ? -19.456 2.844 -6.799 1.00 49.97 101 THR A C 1
ATOM 792 O O . THR A 1 101 ? -18.806 2.127 -7.564 1.00 49.97 101 THR A O 1
ATOM 795 N N . SER A 1 102 ? -19.042 3.085 -5.553 1.00 44.44 102 SER A N 1
ATOM 796 C CA . SER A 1 102 ? -17.840 2.486 -4.970 1.00 44.44 102 SER A CA 1
ATOM 797 C C . SER A 1 102 ? -18.046 1.023 -4.545 1.00 44.44 102 SER A C 1
ATOM 799 O O . SER A 1 102 ? -19.125 0.582 -4.146 1.00 44.44 102 SER A O 1
ATOM 801 N N . TYR A 1 103 ? -16.987 0.219 -4.676 1.00 47.03 103 TYR A N 1
ATOM 802 C CA . TYR A 1 103 ? -17.042 -1.219 -4.412 1.00 47.03 103 TYR A CA 1
ATOM 803 C C . TYR A 1 103 ? -16.946 -1.497 -2.905 1.00 47.03 103 TYR A C 1
ATOM 805 O O . TYR A 1 103 ? -15.894 -1.287 -2.300 1.00 47.03 103 TYR A O 1
ATOM 813 N N . VAL A 1 104 ? -18.021 -2.002 -2.291 1.00 41.31 104 VAL A N 1
ATOM 814 C CA . VAL A 1 104 ? -18.048 -2.310 -0.850 1.00 41.31 104 VAL A CA 1
ATOM 815 C C . VAL A 1 104 ? -17.096 -3.474 -0.536 1.00 41.31 104 VAL A C 1
ATOM 817 O O . VAL A 1 104 ? -17.304 -4.612 -0.960 1.00 41.31 104 VAL A O 1
ATOM 820 N N . VAL A 1 105 ? -16.022 -3.191 0.208 1.00 39.81 105 VAL A N 1
ATOM 821 C CA . VAL A 1 105 ? -14.927 -4.145 0.453 1.00 39.81 105 VAL A CA 1
ATOM 822 C C . VAL A 1 105 ? -15.318 -5.196 1.499 1.00 39.81 105 VAL A C 1
ATOM 824 O O . VAL A 1 105 ? -15.521 -4.902 2.674 1.00 39.81 105 VAL A O 1
ATOM 827 N N . LEU A 1 106 ? -15.350 -6.460 1.073 1.00 33.31 106 LEU A N 1
ATOM 828 C CA . LEU A 1 106 ? -15.875 -7.595 1.845 1.00 33.31 106 LEU A CA 1
ATOM 829 C C . LEU A 1 106 ? -14.915 -8.242 2.869 1.00 33.31 106 LEU A C 1
ATOM 831 O O . LEU A 1 106 ? -15.333 -9.201 3.518 1.00 33.31 106 LEU A O 1
ATOM 835 N N . ASN A 1 107 ? -13.658 -7.784 3.020 1.00 31.53 107 ASN A N 1
ATOM 836 C CA . ASN A 1 107 ? -12.718 -8.300 4.041 1.00 31.53 107 ASN A CA 1
ATOM 837 C C . ASN A 1 107 ? -11.418 -7.456 4.209 1.00 31.53 107 ASN A C 1
ATOM 839 O O . ASN A 1 107 ? -10.595 -7.492 3.297 1.00 31.53 107 ASN A O 1
ATOM 843 N N . ARG A 1 108 ? -11.198 -6.769 5.356 1.00 41.66 108 ARG A N 1
ATOM 844 C CA . ARG A 1 108 ? -9.887 -6.247 5.878 1.00 41.66 108 ARG A CA 1
ATOM 845 C C . ARG A 1 108 ? -9.973 -5.749 7.356 1.00 41.66 108 ARG A C 1
ATOM 847 O O . ARG A 1 108 ? -10.409 -4.619 7.552 1.00 41.66 108 ARG A O 1
ATOM 854 N N . PRO A 1 109 ? -9.682 -6.519 8.428 1.00 39.91 109 PRO A N 1
ATOM 855 C CA . PRO A 1 109 ? -9.904 -5.976 9.806 1.00 39.91 109 PRO A CA 1
ATOM 856 C C . PRO A 1 109 ? -8.780 -6.280 10.850 1.00 39.91 109 PRO A C 1
ATOM 858 O O . PRO A 1 109 ? -8.005 -7.174 10.591 1.00 39.91 109 PRO A O 1
ATOM 861 N N . TYR A 1 110 ? -8.656 -5.574 12.000 1.00 35.97 110 TYR A N 1
ATOM 862 C CA . TYR A 1 110 ? -7.616 -5.700 13.094 1.00 35.97 110 TYR A CA 1
ATOM 863 C C . TYR A 1 110 ? -6.128 -5.366 12.731 1.00 35.97 110 TYR A C 1
ATOM 865 O O . TYR A 1 110 ? -5.519 -6.041 11.920 1.00 35.97 110 TYR A O 1
ATOM 873 N N . ALA A 1 111 ? -5.521 -4.289 13.261 1.00 45.59 111 ALA A N 1
ATOM 874 C CA . ALA A 1 111 ? -4.880 -3.254 12.417 1.00 45.59 111 ALA A CA 1
ATOM 875 C C . ALA A 1 111 ? -3.422 -2.791 12.696 1.00 45.59 111 ALA A C 1
ATOM 877 O O . ALA A 1 111 ? -2.892 -2.918 13.800 1.00 45.59 111 ALA A O 1
ATOM 878 N N . PHE A 1 112 ? -2.831 -2.104 11.704 1.00 47.62 112 PHE A N 1
ATOM 879 C CA . PHE A 1 112 ? -1.726 -1.149 11.909 1.00 47.62 112 PHE A CA 1
ATOM 880 C C . PHE A 1 112 ? -2.185 0.114 12.666 1.00 47.62 112 PHE A C 1
ATOM 882 O O . PHE A 1 112 ? -3.311 0.583 12.485 1.00 47.62 112 PHE A O 1
ATOM 889 N N . MET A 1 113 ? -1.287 0.691 13.473 1.00 51.19 113 MET A N 1
ATOM 890 C CA . MET A 1 113 ? -1.529 1.921 14.232 1.00 51.19 113 MET A CA 1
ATOM 891 C C . MET A 1 113 ? -1.322 3.170 13.359 1.00 51.19 113 MET A C 1
ATOM 893 O O . MET A 1 113 ? -0.196 3.596 13.122 1.00 51.19 113 MET A O 1
ATOM 897 N N . GLN A 1 114 ? -2.402 3.784 12.887 1.00 59.62 114 GLN A N 1
ATOM 898 C CA . GLN A 1 114 ? -2.338 4.942 11.996 1.00 59.62 114 GLN A CA 1
ATOM 899 C C . GLN A 1 114 ? -2.057 6.224 12.794 1.00 59.62 114 GLN A C 1
ATOM 901 O O . GLN A 1 114 ? -2.958 6.800 13.395 1.00 59.62 114 GLN A O 1
ATOM 906 N N . CYS A 1 115 ? -0.810 6.703 12.764 1.00 51.94 115 CYS A N 1
ATOM 907 C CA . CYS A 1 115 ? -0.326 7.833 13.577 1.00 51.94 115 CYS A CA 1
ATOM 908 C C . CYS A 1 115 ? -1.077 9.170 13.380 1.00 51.94 115 CYS A C 1
ATOM 910 O O . CYS A 1 115 ? -0.945 10.069 14.206 1.00 51.94 115 CYS A O 1
ATOM 912 N N . TYR A 1 116 ? -1.842 9.317 12.294 1.00 63.94 116 TYR A N 1
ATOM 913 C CA . TYR A 1 116 ? -2.686 10.484 11.997 1.00 63.94 116 TYR A CA 1
ATOM 914 C C . TYR A 1 116 ? -4.156 10.314 12.431 1.00 63.94 116 TYR A C 1
ATOM 916 O O . TYR A 1 116 ? -4.955 11.234 12.259 1.00 63.94 116 TYR A O 1
ATOM 924 N N . ILE A 1 117 ? -4.526 9.165 13.005 1.00 71.25 117 ILE A N 1
ATOM 925 C CA . ILE A 1 117 ? -5.847 8.913 13.592 1.00 71.25 117 ILE A CA 1
ATOM 926 C C . ILE A 1 117 ? -5.699 8.904 15.105 1.00 71.25 117 ILE A C 1
ATOM 928 O O . ILE A 1 117 ? -5.198 7.954 15.703 1.00 71.25 117 ILE A O 1
ATOM 932 N N . VAL A 1 118 ? -6.137 9.992 15.734 1.00 79.88 118 VAL A N 1
ATOM 933 C CA . VAL A 1 118 ? -5.941 10.240 17.164 1.00 79.88 118 VAL A CA 1
ATOM 934 C C . VAL A 1 118 ? -7.298 10.581 17.792 1.00 79.88 118 VAL A C 1
ATOM 936 O O . VAL A 1 118 ? -7.570 11.747 18.066 1.00 79.88 118 VAL A O 1
ATOM 939 N N . PRO A 1 119 ? -8.172 9.586 18.057 1.00 79.56 119 PRO A N 1
ATOM 940 C CA . PRO A 1 119 ? -9.542 9.829 18.528 1.00 79.56 119 PRO A CA 1
ATOM 941 C C . PRO A 1 119 ? -9.608 10.672 19.808 1.00 79.56 119 PRO A C 1
ATOM 943 O O . PRO A 1 119 ? -10.443 11.564 19.922 1.00 79.56 119 PRO A O 1
ATOM 946 N N . LYS A 1 120 ? -8.641 10.493 20.718 1.00 82.88 120 LYS A N 1
ATOM 947 C CA . LYS A 1 120 ? -8.487 11.294 21.946 1.00 82.88 120 LYS A CA 1
ATOM 948 C C . LYS A 1 120 ? -8.285 12.808 21.740 1.00 82.88 120 LYS A C 1
ATOM 950 O O . LYS A 1 120 ? -8.396 13.549 22.707 1.00 82.88 120 LYS A O 1
ATOM 955 N N . GLN A 1 121 ? -7.961 13.279 20.530 1.00 85.56 121 GLN A N 1
ATOM 956 C CA . GLN A 1 121 ? -7.908 14.718 20.212 1.00 85.56 121 GLN A CA 1
ATOM 957 C C . GLN A 1 121 ? -9.293 15.314 19.905 1.00 85.56 121 GLN A C 1
ATOM 959 O O . GLN A 1 121 ? -9.425 16.534 19.861 1.00 85.56 121 GLN A O 1
ATOM 964 N N . TYR A 1 122 ? -10.320 14.478 19.723 1.00 83.88 122 TYR A N 1
ATOM 965 C CA . TYR A 1 122 ? -11.671 14.878 19.319 1.00 83.88 122 TYR A CA 1
ATOM 966 C C . TYR A 1 122 ? -12.745 14.291 20.261 1.00 83.88 122 TYR A C 1
ATOM 968 O O . TYR A 1 122 ? -13.653 13.604 19.789 1.00 83.88 122 TYR A O 1
ATOM 976 N N . PRO A 1 123 ? -12.657 14.519 21.590 1.00 88.19 123 PRO A N 1
ATOM 977 C CA . PRO A 1 123 ? -13.479 13.836 22.596 1.00 88.19 123 PRO A CA 1
ATOM 978 C C . PRO A 1 123 ? -14.986 13.924 22.328 1.00 88.19 123 PRO A C 1
ATOM 980 O O . PRO A 1 123 ? -15.672 12.903 22.340 1.00 88.19 123 PRO A O 1
ATOM 983 N N . ASP A 1 124 ? -15.495 15.121 22.037 1.00 90.06 124 ASP A N 1
ATOM 984 C CA . ASP A 1 124 ? -16.935 15.356 21.870 1.00 90.06 124 ASP A CA 1
ATOM 985 C C . ASP A 1 124 ? -17.472 14.733 20.574 1.00 90.06 124 ASP A C 1
ATOM 987 O O . ASP A 1 124 ? -18.537 14.115 20.572 1.00 90.06 124 ASP A O 1
ATOM 991 N N . ILE A 1 125 ? -16.689 14.816 19.490 1.00 86.69 125 ILE A N 1
ATOM 992 C CA . ILE A 1 125 ? -17.017 14.198 18.195 1.00 86.69 125 ILE A CA 1
ATOM 993 C C . ILE A 1 125 ? -16.977 12.668 18.308 1.00 86.69 125 ILE A C 1
ATOM 995 O O . ILE A 1 125 ? -17.795 11.980 17.716 1.00 86.69 125 ILE A O 1
ATOM 999 N N . VAL A 1 126 ? -16.057 12.093 19.087 1.00 85.12 126 VAL A N 1
ATOM 1000 C CA . VAL A 1 126 ? -16.035 10.638 19.304 1.00 85.12 126 VAL A CA 1
ATOM 1001 C C . VAL A 1 126 ? -17.254 10.191 20.120 1.00 85.12 126 VAL A C 1
ATOM 1003 O O . VAL A 1 126 ? -17.923 9.226 19.738 1.00 85.12 126 VAL A O 1
ATOM 1006 N N . ARG A 1 127 ? -17.589 10.909 21.202 1.00 92.06 127 ARG A N 1
ATOM 1007 C CA . ARG A 1 127 ? -18.739 10.600 22.072 1.00 92.06 127 ARG A CA 1
ATOM 1008 C C . ARG A 1 127 ? -20.088 10.654 21.355 1.00 92.06 127 ARG A C 1
ATOM 1010 O O . ARG A 1 127 ? -20.970 9.877 21.717 1.00 92.06 127 ARG A O 1
ATOM 1017 N N . SER A 1 128 ? -20.263 11.489 20.327 1.00 90.44 128 SER A N 1
ATOM 1018 C CA . SER A 1 128 ? -21.518 11.505 19.557 1.00 90.44 128 SER A CA 1
ATOM 1019 C C . SER A 1 128 ? -21.796 10.174 18.836 1.00 90.44 128 SER A C 1
ATOM 1021 O O . SER A 1 128 ? -22.957 9.789 18.709 1.00 90.44 128 SER A O 1
ATOM 1023 N N . PHE A 1 129 ? -20.756 9.424 18.441 1.00 86.31 129 PHE A N 1
ATOM 1024 C CA . PHE A 1 129 ? -20.894 8.150 17.716 1.00 86.31 129 PHE A CA 1
ATOM 1025 C C . PHE A 1 129 ? -20.797 6.892 18.591 1.00 86.31 129 PHE A C 1
ATOM 1027 O O . PHE A 1 129 ? -21.397 5.871 18.243 1.00 86.31 129 PHE A O 1
ATOM 1034 N N . ILE A 1 130 ? -20.042 6.928 19.699 1.00 88.19 130 ILE A N 1
ATOM 1035 C CA . ILE A 1 130 ? -19.871 5.763 20.599 1.00 88.19 130 ILE A CA 1
ATOM 1036 C C . ILE A 1 130 ? -20.653 5.869 21.917 1.00 88.19 130 ILE A C 1
ATOM 1038 O O . ILE A 1 130 ? -20.674 4.911 22.686 1.00 88.19 130 ILE A O 1
ATOM 1042 N N . GLY A 1 131 ? -21.332 6.993 22.156 1.00 88.25 131 GLY A N 1
ATOM 1043 C CA . GLY A 1 131 ? -22.062 7.278 23.388 1.00 88.25 131 GLY A CA 1
ATOM 1044 C C . GLY A 1 131 ? -21.227 8.043 24.419 1.00 88.25 131 GLY A C 1
ATOM 1045 O O . GLY A 1 131 ? -20.040 8.314 24.231 1.00 88.25 131 GLY A O 1
ATOM 1046 N N . ASN A 1 132 ? -21.869 8.403 25.533 1.00 86.25 132 ASN A N 1
ATOM 1047 C CA . ASN A 1 132 ? -21.262 9.204 26.598 1.00 86.25 132 ASN A CA 1
ATOM 1048 C C . ASN A 1 132 ? -20.306 8.370 27.475 1.00 86.25 132 ASN A C 1
ATOM 1050 O O . ASN A 1 132 ? -20.633 8.016 28.606 1.00 86.25 132 ASN A O 1
ATOM 1054 N N . VAL A 1 133 ? -19.146 8.027 26.914 1.00 87.69 133 VAL A N 1
ATOM 1055 C CA . VAL A 1 133 ? -18.087 7.248 27.569 1.00 87.69 133 VAL A CA 1
ATOM 1056 C C . VAL A 1 133 ? -17.140 8.134 28.388 1.00 87.69 133 VAL A C 1
ATOM 1058 O O . VAL A 1 133 ? -16.910 9.306 28.062 1.00 87.69 133 VAL A O 1
ATOM 1061 N N . SER A 1 134 ? -16.550 7.566 29.440 1.00 89.38 134 SER A N 1
ATOM 1062 C CA . SER A 1 134 ? -15.536 8.229 30.270 1.00 89.38 134 SER A CA 1
ATOM 1063 C C . SER A 1 134 ? -14.252 8.555 29.492 1.00 89.38 134 SER A C 1
ATOM 1065 O O . SER A 1 134 ? -14.007 8.016 28.414 1.00 89.38 134 SER A O 1
ATOM 1067 N N . ASP A 1 135 ? -13.393 9.428 30.031 1.00 86.94 135 ASP A N 1
ATOM 1068 C CA . ASP A 1 135 ? -12.080 9.710 29.420 1.00 86.94 135 ASP A CA 1
ATOM 1069 C C . ASP A 1 135 ? -11.161 8.474 29.386 1.00 86.94 135 ASP A C 1
ATOM 1071 O O . ASP A 1 135 ? -10.319 8.355 28.496 1.00 86.94 135 ASP A O 1
ATOM 1075 N N . ALA A 1 136 ? -11.342 7.532 30.320 1.00 87.19 136 ALA A N 1
ATOM 1076 C CA . ALA A 1 136 ? -10.619 6.263 30.330 1.00 87.19 136 ALA A CA 1
ATOM 1077 C C . ALA A 1 136 ? -11.038 5.373 29.148 1.00 87.19 136 ALA A C 1
ATOM 1079 O O . ALA A 1 136 ? -10.190 4.925 28.383 1.00 87.19 136 ALA A O 1
ATOM 1080 N N . GLU A 1 137 ? -12.344 5.196 28.935 1.00 86.06 137 GLU A N 1
ATOM 1081 C CA . GLU A 1 137 ? -12.886 4.456 27.785 1.00 86.06 137 GLU A CA 1
ATOM 1082 C C . GLU A 1 137 ? -12.573 5.153 26.448 1.00 86.06 137 GLU A C 1
ATOM 1084 O O . GLU A 1 137 ? -12.285 4.491 25.453 1.00 86.06 137 GLU A O 1
ATOM 1089 N N . LEU A 1 138 ? -12.551 6.492 26.418 1.00 88.50 138 LEU A N 1
ATOM 1090 C CA . LEU A 1 138 ? -12.107 7.264 25.253 1.00 88.50 138 LEU A CA 1
ATOM 1091 C C . LEU A 1 138 ? -10.629 6.992 24.908 1.00 88.50 138 LEU A C 1
ATOM 1093 O O . LEU A 1 138 ? -10.261 6.987 23.732 1.00 88.50 138 LEU A O 1
ATOM 1097 N N . ALA A 1 139 ? -9.779 6.751 25.910 1.00 87.06 139 ALA A N 1
ATOM 1098 C CA . ALA A 1 139 ? -8.379 6.391 25.701 1.00 87.06 139 ALA A CA 1
ATOM 1099 C C . ALA A 1 139 ? -8.190 4.951 25.178 1.00 87.06 139 ALA A C 1
ATOM 1101 O O . ALA A 1 139 ? -7.152 4.669 24.577 1.00 87.06 139 ALA A O 1
ATOM 1102 N N . GLU A 1 140 ? -9.182 4.066 25.344 1.00 86.06 140 GLU A N 1
ATOM 1103 C CA . GLU A 1 140 ? -9.191 2.708 24.770 1.00 86.06 140 GLU A CA 1
ATOM 1104 C C . GLU A 1 140 ? -9.596 2.675 23.282 1.00 86.06 140 GLU A C 1
ATOM 1106 O O . GLU A 1 140 ? -9.446 1.640 22.629 1.00 86.06 140 GLU A O 1
ATOM 1111 N N . VAL A 1 141 ? -10.079 3.789 22.711 1.00 88.31 141 VAL A N 1
ATOM 1112 C CA . VAL A 1 141 ? -10.451 3.869 21.288 1.00 88.31 141 VAL A CA 1
ATOM 1113 C C . VAL A 1 141 ? -9.194 3.706 20.414 1.00 88.31 141 VAL A C 1
ATOM 1115 O O . VAL A 1 141 ? -8.303 4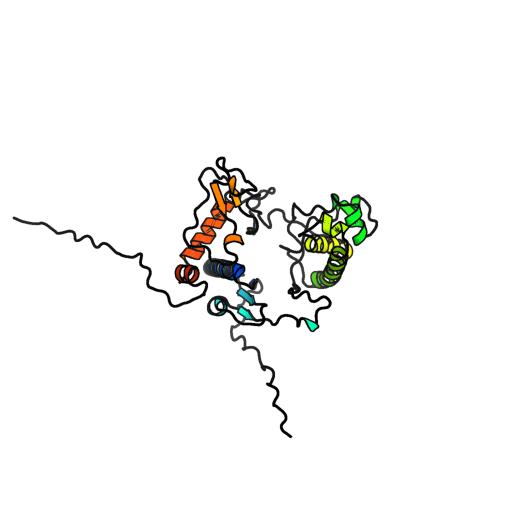.564 20.443 1.00 88.31 141 VAL A O 1
ATOM 1118 N N . PRO A 1 142 ? -9.087 2.634 19.606 1.00 86.38 142 PRO A N 1
ATOM 1119 C CA . PRO A 1 142 ? -7.828 2.282 18.962 1.00 86.38 142 PRO A CA 1
ATOM 1120 C C . PRO A 1 142 ? -7.464 3.247 17.820 1.00 86.38 142 PRO A C 1
ATOM 1122 O O . PRO A 1 142 ? -8.301 3.615 16.994 1.00 86.38 142 PRO A O 1
ATOM 1125 N N . GLN A 1 143 ? -6.186 3.625 17.734 1.00 88.25 143 GLN A N 1
ATOM 1126 C CA . GLN A 1 143 ? -5.634 4.492 16.679 1.00 88.25 143 GLN A CA 1
ATOM 1127 C C . GLN A 1 143 ? -5.427 3.717 15.372 1.00 88.25 143 GLN A C 1
ATOM 1129 O O . GLN A 1 143 ? -4.303 3.419 14.974 1.00 88.25 143 GLN A O 1
ATOM 1134 N N . ILE A 1 144 ? -6.522 3.289 14.752 1.00 86.31 144 ILE A N 1
ATOM 1135 C CA . ILE A 1 144 ? -6.523 2.318 13.656 1.00 86.31 144 ILE A CA 1
ATOM 1136 C C . ILE A 1 144 ? -7.500 2.721 12.555 1.00 86.31 144 ILE A C 1
ATOM 1138 O O . ILE A 1 144 ? -8.416 3.505 12.780 1.00 86.31 144 ILE A O 1
ATOM 1142 N N . GLY A 1 145 ? -7.354 2.092 11.393 1.00 85.25 145 GLY A N 1
ATOM 1143 C CA . GLY A 1 145 ? -8.332 2.151 10.315 1.00 85.25 145 GLY A CA 1
ATOM 1144 C C . GLY A 1 145 ? -8.564 0.781 9.687 1.00 85.25 145 GLY A C 1
ATOM 1145 O O . GLY A 1 145 ? -8.057 -0.242 10.150 1.00 85.25 145 GLY A O 1
ATOM 1146 N N . ASN A 1 146 ? -9.311 0.780 8.589 1.00 80.25 146 ASN A N 1
ATOM 1147 C CA . ASN A 1 146 ? -9.689 -0.397 7.803 1.00 80.25 146 ASN A CA 1
ATOM 1148 C C . ASN A 1 146 ? -8.538 -1.046 7.002 1.00 80.25 146 ASN A C 1
ATOM 1150 O O . ASN A 1 146 ? -8.776 -2.061 6.349 1.00 80.25 146 ASN A O 1
ATOM 1154 N N . SER A 1 147 ? -7.316 -0.488 6.991 1.00 78.00 147 SER A N 1
ATOM 1155 C CA . SER A 1 147 ? -6.174 -1.043 6.243 1.00 78.00 147 SER A CA 1
ATOM 1156 C C . SER A 1 147 ? -4.804 -0.537 6.735 1.00 78.00 147 SER A C 1
ATOM 1158 O O . SER A 1 147 ? -4.665 0.666 6.957 1.00 78.00 147 SER A O 1
ATOM 1160 N N . PRO A 1 148 ? -3.748 -1.381 6.786 1.00 76.69 148 PRO A N 1
ATOM 1161 C CA . PRO A 1 148 ? -3.746 -2.844 6.675 1.00 76.69 148 PRO A CA 1
ATOM 1162 C C . PRO A 1 148 ? -4.176 -3.525 7.981 1.00 76.69 148 PRO A C 1
ATOM 1164 O O . PRO A 1 148 ? -4.008 -2.976 9.073 1.00 76.69 148 PRO A O 1
ATOM 1167 N N . THR A 1 149 ? -4.732 -4.731 7.851 1.00 78.19 149 THR A N 1
ATOM 1168 C CA . THR A 1 149 ? -5.611 -5.294 8.885 1.00 78.19 149 THR A CA 1
ATOM 1169 C C . THR A 1 149 ? -5.809 -6.833 8.718 1.00 78.19 149 THR A C 1
ATOM 1171 O O . THR A 1 149 ? -6.282 -7.271 7.668 1.00 78.19 149 THR A O 1
ATOM 1174 N N . PHE A 1 150 ? -5.408 -7.623 9.737 1.00 79.44 150 PHE A N 1
ATOM 1175 C CA . PHE A 1 150 ? -5.522 -9.084 10.040 1.00 79.44 150 PHE A CA 1
ATOM 1176 C C . PHE A 1 150 ? -6.628 -9.641 11.020 1.00 79.44 150 PHE A C 1
ATOM 1178 O O . PHE A 1 150 ? -6.320 -9.735 12.206 1.00 79.44 150 PHE A O 1
ATOM 1185 N N . ILE A 1 151 ? -7.842 -10.104 10.629 1.00 76.19 151 ILE A N 1
ATOM 1186 C CA . ILE A 1 151 ? -8.893 -10.662 11.559 1.00 76.19 151 ILE A CA 1
ATOM 1187 C C . ILE A 1 151 ? -9.563 -11.955 11.040 1.00 76.19 151 ILE A C 1
ATOM 1189 O O . ILE A 1 151 ? -9.486 -12.294 9.860 1.00 76.19 151 ILE A O 1
ATOM 1193 N N . SER A 1 152 ? -10.330 -12.633 11.906 1.00 76.19 152 SER A N 1
ATOM 1194 C CA . SER A 1 152 ? -11.227 -13.737 11.528 1.00 76.19 152 SER A CA 1
ATOM 1195 C C . SER A 1 152 ? -12.488 -13.317 10.735 1.00 76.19 152 SER A C 1
ATOM 1197 O O . SER A 1 152 ? -13.197 -12.370 11.077 1.00 76.19 152 SER A O 1
ATOM 1199 N N . VAL A 1 153 ? -12.890 -14.114 9.737 1.00 72.38 153 VAL A N 1
ATOM 1200 C CA . VAL A 1 153 ? -14.153 -13.908 8.983 1.00 72.38 153 VAL A CA 1
ATOM 1201 C C . VAL A 1 153 ? -15.386 -13.830 9.906 1.00 72.38 153 VAL A C 1
ATOM 1203 O O . VAL A 1 153 ? -16.338 -13.104 9.620 1.00 72.38 153 VAL A O 1
ATOM 1206 N N . ARG A 1 154 ? -15.369 -14.547 11.041 1.00 80.00 154 ARG A N 1
ATOM 1207 C CA . ARG A 1 154 ? -16.423 -14.509 12.071 1.00 80.00 154 ARG A CA 1
ATOM 1208 C C . ARG A 1 154 ? -16.594 -13.106 12.651 1.00 80.00 154 ARG A C 1
ATOM 1210 O O . ARG A 1 154 ? -17.724 -12.649 12.801 1.00 80.00 154 ARG A O 1
ATOM 1217 N N . ASP A 1 155 ? -15.493 -12.448 12.992 1.00 81.38 155 ASP A N 1
ATOM 1218 C CA . ASP A 1 155 ? -15.530 -11.145 13.656 1.00 81.38 155 ASP A CA 1
ATOM 1219 C C . ASP A 1 155 ? -15.751 -10.020 12.639 1.00 81.38 155 ASP A C 1
ATOM 1221 O O . ASP A 1 155 ? -16.492 -9.082 12.928 1.00 81.38 155 ASP A O 1
ATOM 1225 N N . PHE A 1 156 ? -15.262 -10.172 11.400 1.00 84.00 156 PHE A N 1
ATOM 1226 C CA . PHE A 1 156 ? -15.615 -9.246 10.321 1.00 84.00 156 PHE A CA 1
ATOM 1227 C C . PHE A 1 156 ? -17.116 -9.228 10.013 1.00 84.00 156 PHE A C 1
ATOM 1229 O O . PHE A 1 156 ? -17.684 -8.153 9.857 1.00 84.00 156 PHE A O 1
ATOM 1236 N N . ARG A 1 157 ? -17.792 -10.387 9.995 1.00 79.81 157 ARG A N 1
ATOM 1237 C CA . ARG A 1 157 ? -19.256 -10.450 9.797 1.00 79.81 157 ARG A CA 1
ATOM 1238 C C . ARG A 1 157 ? -20.047 -9.677 10.857 1.00 79.81 157 ARG A C 1
ATOM 1240 O O . ARG A 1 157 ? -21.130 -9.193 10.550 1.00 79.81 157 ARG A O 1
ATOM 1247 N N . LYS A 1 158 ? -19.518 -9.552 12.080 1.00 85.69 158 LYS A N 1
ATOM 1248 C CA . LYS A 1 158 ? -20.102 -8.705 13.134 1.00 85.69 158 LYS A CA 1
ATOM 1249 C C . LYS A 1 158 ? -19.774 -7.228 12.913 1.00 85.69 158 LYS A C 1
ATOM 1251 O O . LYS A 1 158 ? -20.641 -6.380 13.087 1.00 85.69 158 LYS A O 1
ATOM 1256 N N . LEU A 1 159 ? -18.528 -6.930 12.537 1.00 89.62 159 LEU A N 1
ATOM 1257 C CA . LEU A 1 159 ? -18.040 -5.564 12.372 1.00 89.62 159 LEU A CA 1
ATOM 1258 C C . LEU A 1 159 ? -18.637 -4.859 11.151 1.00 89.62 159 LEU A C 1
ATOM 1260 O O . LEU A 1 159 ? -19.039 -3.712 11.270 1.00 89.62 159 LEU A O 1
ATOM 1264 N N . ALA A 1 160 ? -18.709 -5.525 9.997 1.00 86.56 160 ALA A N 1
ATOM 1265 C CA . ALA A 1 160 ? -19.079 -4.926 8.714 1.00 86.56 160 ALA A CA 1
ATOM 1266 C C . ALA A 1 160 ? -20.389 -4.101 8.731 1.00 86.56 160 ALA A C 1
ATOM 1268 O O . ALA A 1 160 ? -20.337 -2.944 8.314 1.00 86.56 160 ALA A O 1
ATOM 1269 N N . PRO A 1 161 ? -21.539 -4.595 9.244 1.00 86.44 161 PRO A N 1
ATOM 1270 C CA . PRO A 1 161 ? -22.761 -3.784 9.304 1.00 86.44 161 PRO A CA 1
ATOM 1271 C C . PRO A 1 161 ? -22.653 -2.610 10.291 1.00 86.44 161 PRO A C 1
ATOM 1273 O O . PRO A 1 161 ? -23.176 -1.530 10.024 1.00 86.44 161 PRO A O 1
ATOM 1276 N N . VAL A 1 162 ? -21.941 -2.786 11.412 1.00 92.50 162 VAL A N 1
ATOM 1277 C CA . VAL A 1 162 ? -21.697 -1.710 12.389 1.00 92.50 162 VAL A CA 1
ATOM 1278 C C . VAL A 1 162 ? -20.789 -0.639 11.785 1.00 92.50 162 VAL A C 1
ATOM 1280 O O . VAL A 1 162 ? -21.044 0.549 11.960 1.00 92.50 162 VAL A O 1
ATOM 1283 N N . TRP A 1 163 ? -19.761 -1.044 11.042 1.00 92.19 163 TRP A N 1
ATOM 1284 C CA . TRP A 1 163 ? -18.824 -0.165 10.350 1.00 92.19 163 TRP A CA 1
ATOM 1285 C C . TRP A 1 163 ? -19.496 0.630 9.236 1.00 92.19 163 TRP A C 1
ATOM 1287 O O . TRP A 1 163 ? -19.326 1.849 9.200 1.00 92.19 163 TRP A O 1
ATOM 1297 N N . TYR A 1 164 ? -20.320 -0.011 8.403 1.00 83.94 164 TYR A N 1
ATOM 1298 C CA . TYR A 1 164 ? -21.117 0.689 7.398 1.00 83.94 164 TYR A CA 1
ATOM 1299 C C . TYR A 1 164 ? -22.001 1.764 8.045 1.00 83.94 164 TYR A C 1
ATOM 1301 O O . TYR A 1 164 ? -21.860 2.940 7.717 1.00 83.94 164 TYR A O 1
ATOM 1309 N N . ASN A 1 165 ? -22.821 1.396 9.037 1.00 83.19 165 ASN A N 1
ATOM 1310 C CA . ASN A 1 165 ? -23.706 2.348 9.715 1.00 83.19 165 ASN A CA 1
ATOM 1311 C C . ASN A 1 165 ? -22.920 3.488 10.383 1.00 83.19 165 ASN A C 1
ATOM 1313 O O . ASN A 1 165 ? -23.225 4.648 10.145 1.00 83.19 165 ASN A O 1
ATOM 1317 N N . THR A 1 166 ? -21.854 3.179 11.131 1.00 88.19 166 THR A N 1
ATOM 1318 C CA . THR A 1 166 ? -21.005 4.196 11.788 1.00 88.19 166 THR A CA 1
ATOM 1319 C C . THR A 1 166 ? -20.379 5.156 10.786 1.00 88.19 166 THR A C 1
ATOM 1321 O O . THR A 1 166 ? -20.328 6.355 11.030 1.00 88.19 166 THR A O 1
ATOM 1324 N N . THR A 1 167 ? -19.933 4.647 9.640 1.00 85.50 167 THR A N 1
ATOM 1325 C CA . THR A 1 167 ? -19.367 5.478 8.575 1.00 85.50 167 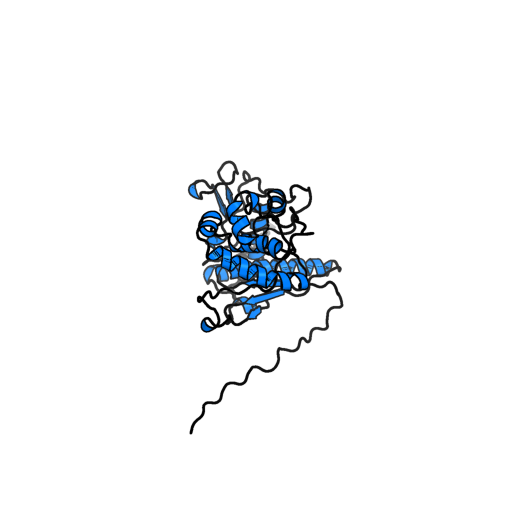THR A CA 1
ATOM 1326 C C . THR A 1 167 ? -20.448 6.373 7.967 1.00 85.50 167 THR A C 1
ATOM 1328 O O . THR A 1 167 ? -20.233 7.571 7.830 1.00 85.50 167 THR A O 1
ATOM 1331 N N . MET A 1 168 ? -21.641 5.839 7.684 1.00 83.38 168 MET A N 1
ATOM 1332 C CA . MET A 1 168 ? -22.776 6.625 7.179 1.00 83.38 168 MET A CA 1
ATOM 1333 C C . MET A 1 168 ? -23.301 7.661 8.187 1.00 83.38 168 MET A C 1
ATOM 1335 O O . MET A 1 168 ? -23.815 8.694 7.763 1.00 83.38 168 MET A O 1
ATOM 1339 N N . ASP A 1 169 ? -23.187 7.405 9.493 1.00 84.62 169 ASP A N 1
ATOM 1340 C CA . ASP A 1 169 ? -23.479 8.379 10.551 1.00 84.62 169 ASP A CA 1
ATOM 1341 C C . ASP A 1 169 ? -22.448 9.528 10.506 1.00 84.62 169 ASP A C 1
ATOM 1343 O O . ASP A 1 169 ? -22.824 10.697 10.446 1.00 84.62 169 ASP A O 1
ATOM 1347 N N . ILE A 1 170 ? -21.152 9.196 10.433 1.00 85.81 170 ILE A N 1
ATOM 1348 C CA . ILE A 1 170 ? -20.032 10.153 10.353 1.00 85.81 170 ILE A CA 1
ATOM 1349 C C . ILE A 1 170 ? -20.102 11.034 9.098 1.00 85.81 170 ILE A C 1
ATOM 1351 O O . ILE A 1 170 ? -19.894 12.240 9.189 1.00 85.81 170 ILE A O 1
ATOM 1355 N N . PHE A 1 171 ? -20.419 10.467 7.929 1.00 80.69 171 PHE A N 1
ATOM 1356 C CA . PHE A 1 171 ? -20.515 11.228 6.674 1.00 80.69 171 PHE A CA 1
ATOM 1357 C C . PHE A 1 171 ? -21.649 12.268 6.668 1.00 80.69 171 PHE A C 1
ATOM 1359 O O . PHE A 1 171 ? -21.592 13.216 5.887 1.00 80.69 171 PHE A O 1
ATOM 1366 N N . LYS A 1 172 ? -22.666 12.115 7.529 1.00 84.25 172 LYS A N 1
ATOM 1367 C CA . LYS A 1 172 ? -23.770 13.080 7.687 1.00 84.25 172 LYS A CA 1
ATOM 1368 C C . LYS A 1 172 ? -23.460 14.188 8.698 1.00 84.25 172 LYS A C 1
ATOM 1370 O O . LYS A 1 172 ? -24.186 15.177 8.738 1.00 84.25 172 LYS A O 1
ATOM 1375 N N . ASP A 1 173 ? -22.423 14.029 9.518 1.00 86.75 173 ASP A N 1
ATOM 1376 C CA . ASP A 1 173 ? -22.040 14.998 10.542 1.00 86.75 173 ASP A CA 1
ATOM 1377 C C . ASP A 1 173 ? -21.020 15.997 9.977 1.00 86.75 173 ASP A C 1
ATOM 1379 O O . ASP A 1 173 ? -19.854 15.675 9.734 1.00 86.75 173 ASP A O 1
ATOM 1383 N N . GLU A 1 174 ? -21.448 17.247 9.782 1.00 90.62 174 GLU A N 1
ATOM 1384 C CA . GLU A 1 174 ? -20.571 18.309 9.278 1.00 90.62 174 GLU A CA 1
ATOM 1385 C C . GLU A 1 174 ? -19.352 18.584 10.172 1.00 90.62 174 GLU A C 1
ATOM 1387 O O . GLU A 1 174 ? -18.319 19.033 9.674 1.00 90.62 174 GLU A O 1
ATOM 1392 N N . THR A 1 175 ? -19.457 18.367 11.484 1.00 92.00 175 THR A N 1
ATOM 1393 C CA . THR A 1 175 ? -18.377 18.628 12.446 1.00 92.00 175 THR A CA 1
ATOM 1394 C C . THR A 1 175 ? -17.302 17.560 12.312 1.00 92.00 175 THR A C 1
ATOM 1396 O O . THR A 1 175 ? -16.124 17.892 12.167 1.00 92.00 175 THR A O 1
ATOM 1399 N N . ALA A 1 176 ? -17.707 16.288 12.262 1.00 84.56 176 ALA A N 1
ATOM 1400 C CA . ALA A 1 176 ? -16.819 15.170 11.962 1.00 84.56 176 ALA A CA 1
ATOM 1401 C C . ALA A 1 176 ? -16.180 15.331 10.573 1.00 84.56 176 ALA A C 1
ATOM 1403 O O . ALA A 1 176 ? -14.962 15.206 10.438 1.00 84.56 176 ALA A O 1
ATOM 1404 N N . HIS A 1 177 ? -16.965 15.707 9.557 1.00 85.19 177 HIS A N 1
ATOM 1405 C CA . HIS A 1 177 ? -16.468 15.919 8.197 1.00 85.19 177 HIS A CA 1
ATOM 1406 C C . HIS A 1 177 ? -15.431 17.053 8.111 1.00 85.19 177 HIS A C 1
ATOM 1408 O O . HIS A 1 177 ? -14.417 16.905 7.422 1.00 85.19 177 HIS A O 1
ATOM 1414 N N . LYS A 1 178 ? -15.633 18.166 8.830 1.00 87.75 178 LYS A N 1
ATOM 1415 C CA . LYS A 1 178 ? -14.660 19.273 8.913 1.00 87.75 178 LYS A CA 1
ATOM 1416 C C . LYS A 1 178 ? -13.408 18.886 9.710 1.00 87.75 178 LYS A C 1
ATOM 1418 O O . LYS A 1 178 ? -12.315 19.310 9.346 1.00 87.75 178 LYS A O 1
ATOM 1423 N N . ALA A 1 179 ? -13.551 18.081 10.765 1.00 87.38 179 ALA A N 1
ATOM 1424 C CA . ALA A 1 179 ? -12.449 17.679 11.640 1.00 87.38 179 ALA A CA 1
ATOM 1425 C C . ALA A 1 179 ? -11.548 16.583 11.042 1.00 87.38 179 ALA A C 1
ATOM 1427 O O . ALA A 1 179 ? -10.326 16.665 11.160 1.00 87.38 179 ALA A O 1
ATOM 1428 N N . TRP A 1 180 ? -12.135 15.558 10.416 1.00 83.81 180 TRP A N 1
ATOM 1429 C CA . TRP A 1 180 ? -11.425 14.354 9.955 1.00 83.81 180 TRP A CA 1
ATOM 1430 C C . TRP A 1 180 ? -11.246 14.288 8.430 1.00 83.81 180 TRP A C 1
ATOM 1432 O O . TRP A 1 180 ? -10.411 13.525 7.946 1.00 83.81 180 TRP A O 1
ATOM 1442 N N . ASN A 1 181 ? -11.954 15.124 7.664 1.00 83.00 181 ASN A N 1
ATOM 1443 C CA . ASN A 1 181 ? -11.741 15.343 6.229 1.00 83.00 181 ASN A CA 1
ATOM 1444 C C . ASN A 1 181 ? -11.671 14.039 5.399 1.00 83.00 181 ASN A C 1
ATOM 1446 O O . ASN A 1 181 ? -12.691 13.395 5.187 1.00 83.00 181 ASN A O 1
ATOM 1450 N N . TRP A 1 182 ? -10.493 13.620 4.925 1.00 76.12 182 TRP A N 1
ATOM 1451 C CA . TRP A 1 182 ? -10.355 12.464 4.028 1.00 76.12 182 TRP A CA 1
ATOM 1452 C C . TRP A 1 182 ? -10.212 11.109 4.749 1.00 76.12 182 TRP A C 1
ATOM 1454 O O . TRP A 1 182 ? -10.222 10.076 4.085 1.00 76.12 182 TRP A O 1
ATOM 1464 N N . VAL A 1 183 ? -10.098 11.081 6.087 1.00 84.12 183 VAL A N 1
ATOM 1465 C CA . VAL A 1 183 ? -9.940 9.838 6.883 1.00 84.12 183 VAL A CA 1
ATOM 1466 C C . VAL A 1 183 ? -11.224 9.384 7.598 1.00 84.12 183 VAL A C 1
ATOM 1468 O O . VAL A 1 183 ? -11.171 8.531 8.483 1.00 84.12 183 VAL A O 1
ATOM 1471 N N . LEU A 1 184 ? -12.392 9.911 7.206 1.00 83.94 184 LEU A N 1
ATOM 1472 C CA . LEU A 1 184 ? -13.700 9.614 7.822 1.00 83.94 184 LEU A CA 1
ATOM 1473 C C . LEU A 1 184 ? -14.005 8.111 7.921 1.00 83.94 184 LEU A C 1
ATOM 1475 O O . LEU A 1 184 ? -14.393 7.635 8.985 1.00 83.94 184 LEU A O 1
ATOM 1479 N N . GLU A 1 185 ? -13.776 7.345 6.850 1.00 85.12 185 GLU A N 1
ATOM 1480 C CA . GLU A 1 185 ? -14.004 5.889 6.818 1.00 85.12 185 GLU A CA 1
ATOM 1481 C C . GLU A 1 185 ? -13.106 5.131 7.813 1.00 85.12 185 GLU A C 1
ATOM 1483 O O . GLU A 1 185 ? -13.523 4.137 8.414 1.00 85.12 185 GLU A O 1
ATOM 1488 N N . MET A 1 186 ? -11.877 5.612 8.026 1.00 88.12 186 MET A N 1
ATOM 1489 C CA . MET A 1 186 ? -10.921 5.001 8.950 1.00 88.12 186 MET A CA 1
ATOM 1490 C C . MET A 1 186 ? -11.303 5.275 10.412 1.00 88.12 186 MET A C 1
ATOM 1492 O O . MET A 1 186 ? -11.289 4.348 11.224 1.00 88.12 186 MET A O 1
ATOM 1496 N N . TYR A 1 187 ? -11.746 6.499 10.731 1.00 88.81 187 TYR A N 1
ATOM 1497 C CA . TYR A 1 187 ? -12.400 6.792 12.013 1.00 88.81 187 TYR A CA 1
ATOM 1498 C C . TYR A 1 187 ? -13.660 5.931 12.191 1.00 88.81 187 TYR A C 1
ATOM 1500 O O . TYR A 1 187 ? -13.820 5.297 13.233 1.00 88.81 187 TYR A O 1
ATOM 1508 N N . GLY A 1 188 ? -14.500 5.809 11.158 1.00 90.88 188 GLY A N 1
ATOM 1509 C CA . GLY A 1 188 ? -15.674 4.933 11.157 1.00 90.88 188 GLY A CA 1
ATOM 1510 C C . GLY A 1 188 ? -15.340 3.474 11.458 1.00 90.88 188 GLY A C 1
ATOM 1511 O O . GLY A 1 188 ? -16.053 2.835 12.230 1.00 90.88 188 GLY A O 1
ATOM 1512 N N . TYR A 1 189 ? -14.226 2.959 10.929 1.00 91.62 189 TYR A N 1
ATOM 1513 C CA . TYR A 1 189 ? -13.725 1.625 11.255 1.00 91.62 189 TYR A CA 1
ATOM 1514 C C . TYR A 1 189 ? -13.317 1.520 12.735 1.00 91.62 189 TYR A C 1
ATOM 1516 O O . TYR A 1 189 ? -13.785 0.615 13.429 1.00 91.62 189 TYR A O 1
ATOM 1524 N N . SER A 1 190 ? -12.490 2.446 13.242 1.00 93.00 190 SER A N 1
ATOM 1525 C CA . SER A 1 190 ? -12.063 2.453 14.652 1.00 93.00 190 SER A CA 1
ATOM 1526 C C . SER A 1 190 ? -13.259 2.502 15.608 1.00 93.00 190 SER A C 1
ATOM 1528 O O . SER A 1 190 ? -13.425 1.598 16.435 1.00 93.00 190 SER A O 1
ATOM 1530 N N . LEU A 1 191 ? -14.154 3.480 15.435 1.00 94.00 191 LEU A N 1
ATOM 1531 C CA . LEU A 1 191 ? -15.334 3.652 16.285 1.00 94.00 191 LEU A CA 1
ATOM 1532 C C . LEU A 1 191 ? -16.295 2.459 16.180 1.00 94.00 191 LEU A C 1
ATOM 1534 O O . LEU A 1 191 ? -16.886 2.056 17.182 1.00 94.00 191 LEU A O 1
ATOM 1538 N N . ALA A 1 192 ? -16.391 1.806 15.018 1.00 93.50 192 ALA A N 1
ATOM 1539 C CA . ALA A 1 192 ? -17.153 0.570 14.882 1.00 93.50 192 ALA A CA 1
ATOM 1540 C C . ALA A 1 192 ? -16.540 -0.616 15.646 1.00 93.50 192 ALA A C 1
ATOM 1542 O O . ALA A 1 192 ? -17.295 -1.429 16.178 1.00 93.50 192 ALA A O 1
ATOM 1543 N N . THR A 1 193 ? -15.208 -0.713 15.788 1.00 92.00 193 THR A N 1
ATOM 1544 C CA . THR A 1 193 ? -14.608 -1.722 16.691 1.00 92.00 193 THR A CA 1
ATOM 1545 C C . THR A 1 193 ? -14.968 -1.471 18.158 1.00 92.00 193 THR A C 1
ATOM 1547 O O . THR A 1 193 ? -15.099 -2.425 18.932 1.00 92.00 193 THR A O 1
ATOM 1550 N N . VAL A 1 194 ? -15.206 -0.211 18.535 1.00 92.69 194 VAL A N 1
ATOM 1551 C CA . VAL A 1 194 ? -15.715 0.157 19.862 1.00 92.69 194 VAL A CA 1
ATOM 1552 C C . VAL A 1 194 ? -17.180 -0.249 20.005 1.00 92.69 194 VAL A C 1
ATOM 1554 O O . VAL A 1 194 ? -17.485 -1.092 20.850 1.00 92.69 194 VAL A O 1
ATOM 1557 N N . ARG A 1 195 ? -18.058 0.221 19.104 1.00 91.56 195 ARG A N 1
ATOM 1558 C CA . ARG A 1 195 ? -19.501 -0.108 19.074 1.00 91.56 195 ARG A CA 1
ATOM 1559 C C . ARG A 1 195 ? -19.783 -1.618 18.998 1.00 91.56 195 ARG A C 1
ATOM 1561 O O . ARG A 1 195 ? -20.760 -2.080 19.574 1.00 91.56 195 ARG A O 1
ATOM 1568 N N . ALA A 1 196 ? -18.934 -2.395 18.320 1.00 90.75 196 ALA A N 1
ATOM 1569 C CA . ALA A 1 196 ? -19.057 -3.854 18.208 1.00 90.75 196 ALA A CA 1
ATOM 1570 C C . ALA A 1 196 ? -18.363 -4.643 19.343 1.00 90.75 196 ALA A C 1
ATOM 1572 O O . ALA A 1 196 ? -18.400 -5.874 19.336 1.00 90.75 196 ALA A O 1
ATOM 1573 N N . GLY A 1 197 ? -17.679 -3.974 20.281 1.00 87.81 197 GLY A N 1
ATOM 1574 C CA . GLY A 1 197 ? -16.913 -4.616 21.360 1.00 87.81 197 GLY A CA 1
ATOM 1575 C C . GLY A 1 197 ? -15.612 -5.312 20.924 1.00 87.81 197 GLY A C 1
ATOM 1576 O O . GLY A 1 197 ? -14.941 -5.918 21.753 1.00 87.81 197 GLY A O 1
ATOM 1577 N N . LEU A 1 198 ? -15.235 -5.218 19.643 1.00 89.31 198 LEU A N 1
ATOM 1578 C CA . LEU A 1 198 ? -14.090 -5.913 19.031 1.00 89.31 198 LEU A CA 1
ATOM 1579 C C . LEU A 1 198 ? -12.730 -5.222 19.246 1.00 89.31 198 LEU A C 1
ATOM 1581 O O . LEU A 1 198 ? -11.698 -5.800 18.922 1.00 89.31 198 LEU A O 1
ATOM 1585 N N . HIS A 1 199 ? -12.717 -4.009 19.801 1.00 86.19 199 HIS A N 1
ATOM 1586 C CA . HIS A 1 199 ? -11.509 -3.352 20.318 1.00 86.19 199 HIS A CA 1
ATOM 1587 C C . HIS A 1 199 ? -10.876 -4.132 21.487 1.00 86.19 199 HIS A C 1
ATOM 1589 O O . HIS A 1 199 ? -9.660 -4.107 21.667 1.00 86.19 199 HIS A O 1
ATOM 1595 N N . LYS A 1 200 ? -11.676 -4.868 22.272 1.00 82.81 200 LYS A N 1
ATOM 1596 C CA . LYS A 1 200 ? -11.194 -5.621 23.438 1.00 82.81 200 LYS A CA 1
ATOM 1597 C C . LYS A 1 200 ? -10.389 -6.840 22.985 1.00 82.81 200 LYS A C 1
ATOM 1599 O O . LYS A 1 200 ? -10.926 -7.748 22.356 1.00 82.81 200 LYS A O 1
ATOM 1604 N N . GLY A 1 201 ? -9.093 -6.847 23.299 1.00 77.25 201 GLY A N 1
ATOM 1605 C CA . GLY A 1 201 ? -8.139 -7.841 22.791 1.00 77.25 201 GLY A CA 1
ATOM 1606 C C . GLY A 1 201 ? -7.585 -7.526 21.394 1.00 77.25 201 GLY A C 1
ATOM 1607 O O . GLY A 1 201 ? -6.878 -8.356 20.815 1.00 77.25 201 GLY A O 1
ATOM 1608 N N . LEU A 1 202 ? -7.871 -6.340 20.842 1.00 82.56 202 LEU A N 1
ATOM 1609 C CA . LEU A 1 202 ? -7.181 -5.846 19.656 1.00 82.56 202 LEU A CA 1
ATOM 1610 C C . LEU A 1 202 ? -5.732 -5.498 19.991 1.00 82.56 202 LEU A C 1
ATOM 1612 O O . LEU A 1 202 ? -5.463 -4.725 20.904 1.00 82.56 202 LEU A O 1
ATOM 1616 N N . THR A 1 203 ? -4.800 -6.073 19.233 1.00 83.25 203 THR A N 1
ATOM 1617 C CA . THR A 1 203 ? -3.367 -5.790 19.342 1.00 83.25 203 THR A CA 1
ATOM 1618 C C . THR A 1 203 ? -2.927 -5.024 18.103 1.00 83.25 203 THR A C 1
ATOM 1620 O O . THR A 1 203 ? -3.162 -5.473 16.982 1.00 83.25 203 THR A O 1
ATOM 1623 N N . THR A 1 204 ? -2.282 -3.877 18.294 1.00 82.69 204 THR A N 1
ATOM 1624 C CA . THR A 1 204 ? -1.621 -3.135 17.217 1.00 82.69 204 THR A CA 1
ATOM 1625 C C . THR A 1 204 ? -0.172 -3.601 17.071 1.00 82.69 204 THR A C 1
ATOM 1627 O O . THR A 1 204 ? 0.516 -3.865 18.055 1.00 82.69 204 THR A O 1
ATOM 1630 N N . SER A 1 205 ? 0.315 -3.695 15.832 1.00 85.44 205 SER A N 1
ATOM 1631 C CA . SER A 1 205 ? 1.727 -3.980 15.542 1.00 85.44 205 SER A CA 1
ATOM 1632 C C . SER A 1 205 ? 2.374 -2.760 14.893 1.00 85.44 205 SER A C 1
ATOM 1634 O O . SER A 1 205 ? 1.990 -2.348 13.797 1.00 85.44 205 SER A O 1
ATOM 1636 N N . VAL A 1 206 ? 3.366 -2.183 15.579 1.00 84.88 206 VAL A N 1
ATOM 1637 C CA . VAL A 1 206 ? 4.110 -1.005 15.099 1.00 84.88 206 VAL A CA 1
ATOM 1638 C C . VAL A 1 206 ? 5.017 -1.324 13.910 1.00 84.88 206 VAL A C 1
ATOM 1640 O O . VAL A 1 206 ? 5.256 -0.453 13.085 1.00 84.88 206 VAL A O 1
ATOM 1643 N N . ASN A 1 207 ? 5.470 -2.575 13.777 1.00 90.31 207 ASN A N 1
ATOM 1644 C CA . ASN A 1 207 ? 6.321 -3.034 12.677 1.00 90.31 207 ASN A CA 1
ATOM 1645 C C . ASN A 1 207 ? 5.535 -3.715 11.537 1.00 90.31 207 ASN A C 1
ATOM 1647 O O . ASN A 1 207 ? 6.122 -4.336 10.655 1.00 90.31 207 ASN A O 1
ATOM 1651 N N . LEU A 1 208 ? 4.202 -3.601 11.506 1.00 88.31 208 LEU A N 1
ATOM 1652 C CA . LEU A 1 208 ? 3.411 -4.167 10.410 1.00 88.31 208 LEU A CA 1
ATOM 1653 C C . LEU A 1 208 ? 3.593 -3.399 9.088 1.00 88.31 208 LEU A C 1
ATOM 1655 O O . LEU A 1 208 ? 3.632 -4.024 8.031 1.00 88.31 208 LEU A O 1
ATOM 1659 N N . LEU A 1 209 ? 3.704 -2.067 9.125 1.00 89.12 209 LEU A N 1
ATOM 1660 C CA . LEU A 1 209 ? 3.717 -1.223 7.925 1.00 89.12 209 LEU A CA 1
ATOM 1661 C C . LEU A 1 209 ? 4.619 0.007 8.099 1.00 89.12 209 LEU A C 1
ATOM 1663 O O . LEU A 1 209 ? 4.346 0.855 8.946 1.00 89.12 209 LEU A O 1
ATOM 1667 N N . ALA A 1 210 ? 5.637 0.138 7.251 1.00 92.06 210 ALA A N 1
ATOM 1668 C CA . ALA A 1 210 ? 6.456 1.344 7.161 1.00 92.06 210 ALA A CA 1
ATOM 1669 C C . ALA A 1 210 ? 5.762 2.429 6.328 1.00 92.06 210 ALA A C 1
ATOM 1671 O O . ALA A 1 210 ? 5.142 2.131 5.304 1.00 92.06 210 ALA A O 1
ATOM 1672 N N . HIS A 1 211 ? 5.956 3.693 6.702 1.00 88.88 211 HIS A N 1
ATOM 1673 C CA . HIS A 1 211 ? 5.434 4.886 6.035 1.00 88.88 211 HIS A CA 1
ATOM 1674 C C . HIS A 1 211 ? 6.553 5.813 5.534 1.00 88.88 211 HIS A C 1
ATOM 1676 O O . HIS A 1 211 ? 6.735 6.909 6.071 1.00 88.88 211 HIS A O 1
ATOM 1682 N N . PRO A 1 212 ? 7.293 5.446 4.473 1.00 91.94 212 PRO A N 1
ATOM 1683 C CA . PRO A 1 212 ? 8.194 6.381 3.802 1.00 91.94 212 PRO A CA 1
ATOM 1684 C C . PRO A 1 212 ? 7.409 7.608 3.296 1.00 91.94 212 PRO A C 1
ATOM 1686 O O . PRO A 1 212 ? 6.295 7.445 2.791 1.00 91.94 212 PRO A O 1
ATOM 1689 N N . PRO A 1 213 ? 7.945 8.838 3.416 1.00 92.12 213 PRO A N 1
ATOM 1690 C CA . PRO A 1 213 ? 9.309 9.180 3.831 1.00 92.12 213 PRO A CA 1
ATOM 1691 C C . PRO A 1 213 ? 9.514 9.358 5.353 1.00 92.12 213 PRO A C 1
ATOM 1693 O O . PRO A 1 213 ? 10.610 9.744 5.758 1.00 92.12 213 PRO A O 1
ATOM 1696 N N . PHE A 1 214 ? 8.487 9.139 6.181 1.00 90.06 214 PHE A N 1
ATOM 1697 C CA . PHE A 1 214 ? 8.526 9.378 7.631 1.00 90.06 214 PHE A CA 1
ATOM 1698 C C . PHE A 1 214 ? 9.316 8.302 8.380 1.00 90.06 214 PHE A C 1
ATOM 1700 O O . PHE A 1 214 ? 10.175 8.634 9.194 1.00 90.06 214 PHE A O 1
ATOM 1707 N N . ASP A 1 215 ? 9.081 7.030 8.053 1.00 90.56 215 ASP A N 1
ATOM 1708 C CA . ASP A 1 215 ? 9.986 5.949 8.440 1.00 90.56 215 ASP A CA 1
ATOM 1709 C C . ASP A 1 215 ? 11.216 5.969 7.519 1.00 90.56 215 ASP A C 1
ATOM 1711 O O . ASP A 1 215 ? 11.095 6.040 6.289 1.00 90.56 215 ASP A O 1
ATOM 1715 N N . THR A 1 216 ? 12.409 5.940 8.119 1.00 88.88 216 THR A N 1
ATOM 1716 C CA . THR A 1 216 ? 13.702 6.103 7.426 1.00 88.88 216 THR A CA 1
ATOM 1717 C C . THR A 1 216 ? 14.594 4.863 7.446 1.00 88.88 216 THR A C 1
ATOM 1719 O O . THR A 1 216 ? 15.545 4.811 6.667 1.00 88.88 216 THR A O 1
ATOM 1722 N N . SER A 1 217 ? 14.279 3.884 8.298 1.00 87.62 217 SER A N 1
ATOM 1723 C CA . SER A 1 217 ? 15.061 2.675 8.583 1.00 87.62 217 SER A CA 1
ATOM 1724 C C . SER A 1 217 ? 14.189 1.427 8.462 1.00 87.62 217 SER A C 1
ATOM 1726 O O . SER A 1 217 ? 13.006 1.466 8.795 1.00 87.62 217 SER A O 1
ATOM 1728 N N . GLU A 1 218 ? 14.782 0.304 8.049 1.00 86.62 218 GLU A N 1
ATOM 1729 C CA . GLU A 1 218 ? 14.089 -0.980 7.860 1.00 86.62 218 GLU A CA 1
ATOM 1730 C C . GLU A 1 218 ? 13.550 -1.616 9.156 1.00 86.62 218 GLU A C 1
ATOM 1732 O O . GLU A 1 218 ? 12.754 -2.556 9.098 1.00 86.62 218 GLU A O 1
ATOM 1737 N N . GLN A 1 219 ? 13.936 -1.085 10.322 1.00 89.00 219 GLN A N 1
ATOM 1738 C CA . GLN A 1 219 ? 13.458 -1.511 11.638 1.00 89.00 219 GLN A CA 1
ATOM 1739 C C . GLN A 1 219 ? 12.530 -0.470 12.269 1.00 89.00 219 GLN A C 1
ATOM 1741 O O . GLN A 1 219 ? 12.818 0.728 12.267 1.00 89.00 219 GLN A O 1
ATOM 1746 N N . ALA A 1 220 ? 11.440 -0.945 12.869 1.00 88.06 220 ALA A N 1
ATOM 1747 C CA . ALA A 1 220 ? 10.526 -0.121 13.648 1.00 88.06 220 ALA A CA 1
ATOM 1748 C C . ALA A 1 220 ? 11.079 0.176 15.055 1.00 88.06 220 ALA A C 1
ATOM 1750 O O . ALA A 1 220 ? 12.091 -0.375 15.491 1.00 88.06 220 ALA A O 1
ATOM 1751 N N . SER A 1 221 ? 10.358 0.998 15.821 1.00 86.44 221 SER A N 1
ATOM 1752 C CA . SER A 1 221 ? 10.727 1.406 17.189 1.00 86.44 221 SER A CA 1
ATOM 1753 C C . SER A 1 221 ? 10.873 0.261 18.206 1.00 86.44 221 SER A C 1
ATOM 1755 O O . SER A 1 221 ? 11.462 0.464 19.264 1.00 86.44 221 SER A O 1
ATOM 1757 N N . ASN A 1 222 ? 10.372 -0.940 17.897 1.00 88.00 222 ASN A N 1
ATOM 1758 C CA . ASN A 1 222 ? 10.543 -2.157 18.697 1.00 88.00 222 ASN A CA 1
ATOM 1759 C C . ASN A 1 222 ? 11.759 -3.017 18.273 1.00 88.00 222 ASN A C 1
ATOM 1761 O O . ASN A 1 222 ? 11.899 -4.143 18.751 1.00 88.00 222 ASN A O 1
ATOM 1765 N N . GLY A 1 223 ? 12.605 -2.527 17.359 1.00 90.00 223 GLY A N 1
ATOM 1766 C CA . GLY A 1 223 ? 13.778 -3.238 16.834 1.00 90.00 223 GLY A CA 1
ATOM 1767 C C . GLY A 1 223 ? 13.459 -4.393 15.877 1.00 90.00 223 GLY A C 1
ATOM 1768 O O . GLY A 1 223 ? 14.365 -5.121 15.479 1.00 90.00 223 GLY A O 1
ATOM 1769 N N . GLN A 1 224 ? 12.189 -4.592 15.510 1.00 92.06 224 GLN A N 1
ATOM 1770 C CA . GLN A 1 224 ? 11.774 -5.613 14.545 1.00 92.06 224 GLN A CA 1
ATOM 1771 C C . GLN A 1 224 ? 11.711 -5.028 13.127 1.00 92.06 224 GLN A C 1
ATOM 1773 O O . GLN A 1 224 ? 11.374 -3.849 12.973 1.00 92.06 224 GLN A O 1
ATOM 1778 N N . PRO A 1 225 ? 11.988 -5.828 12.081 1.00 92.69 225 PRO A N 1
ATOM 1779 C CA . PRO A 1 225 ? 11.841 -5.382 10.702 1.00 92.69 225 PRO A CA 1
ATOM 1780 C C . PRO A 1 225 ? 10.375 -5.085 10.367 1.00 92.69 225 PRO A C 1
ATOM 1782 O O . PRO A 1 225 ? 9.455 -5.710 10.911 1.00 92.69 225 PRO A O 1
ATOM 1785 N N . PHE A 1 226 ? 10.162 -4.153 9.441 1.00 91.88 226 PHE A N 1
ATOM 1786 C CA . PHE A 1 226 ? 8.838 -3.898 8.880 1.00 91.88 226 PHE A CA 1
ATOM 1787 C C . PHE A 1 226 ? 8.413 -4.991 7.885 1.00 91.88 226 PHE A C 1
ATOM 1789 O O . PHE A 1 226 ? 9.209 -5.423 7.054 1.00 91.88 226 PHE A O 1
ATOM 1796 N N . TYR A 1 227 ? 7.144 -5.414 7.928 1.00 88.75 227 TYR A N 1
ATOM 1797 C CA . TYR A 1 227 ? 6.626 -6.464 7.029 1.00 88.75 227 TYR A CA 1
ATOM 1798 C C . TYR A 1 227 ? 6.018 -5.949 5.715 1.00 88.75 227 TYR A C 1
ATOM 1800 O O . TYR A 1 227 ? 5.904 -6.709 4.755 1.00 88.75 227 TYR A O 1
ATOM 1808 N N . ILE A 1 228 ? 5.594 -4.683 5.660 1.00 89.44 228 ILE A N 1
ATOM 1809 C CA . ILE A 1 228 ? 4.950 -4.072 4.489 1.00 89.44 228 ILE A CA 1
ATOM 1810 C C . ILE A 1 228 ? 5.519 -2.660 4.286 1.00 89.44 228 ILE A C 1
ATOM 1812 O O . ILE A 1 228 ? 5.747 -1.936 5.255 1.00 89.44 228 ILE A O 1
ATOM 1816 N N . LEU A 1 229 ? 5.703 -2.239 3.029 1.00 89.88 229 LEU A N 1
ATOM 1817 C CA . LEU A 1 229 ? 6.104 -0.876 2.658 1.00 89.88 229 LEU A CA 1
ATOM 1818 C C . LEU A 1 229 ? 4.906 -0.096 2.097 1.00 89.88 229 LEU A C 1
ATOM 1820 O O . LEU A 1 229 ? 4.335 -0.484 1.076 1.00 89.88 229 LEU A O 1
ATOM 1824 N N . HIS A 1 230 ? 4.516 1.015 2.730 1.00 88.75 230 HIS A N 1
ATOM 1825 C CA . HIS A 1 230 ? 3.377 1.813 2.275 1.00 88.75 230 HIS A CA 1
ATOM 1826 C C . HIS A 1 230 ? 3.766 2.787 1.156 1.00 88.75 230 HIS A C 1
ATOM 1828 O O . HIS A 1 230 ? 4.178 3.922 1.401 1.00 88.75 230 HIS A O 1
ATOM 1834 N N . LEU A 1 231 ? 3.554 2.387 -0.099 1.00 88.75 231 LEU A N 1
ATOM 1835 C CA . LEU A 1 231 ? 3.713 3.283 -1.247 1.00 88.75 231 LEU A CA 1
ATOM 1836 C C . LEU A 1 231 ? 2.516 4.249 -1.373 1.00 88.75 231 LEU A C 1
ATOM 1838 O O . LEU A 1 231 ? 1.657 4.076 -2.238 1.00 88.75 231 LEU A O 1
ATOM 1842 N N . THR A 1 232 ? 2.438 5.264 -0.505 1.00 85.81 232 THR A N 1
ATOM 1843 C CA . THR A 1 232 ? 1.355 6.270 -0.537 1.00 85.81 232 THR A CA 1
ATOM 1844 C C . THR A 1 232 ? 1.825 7.719 -0.568 1.00 85.81 232 THR A C 1
ATOM 1846 O O . THR A 1 232 ? 1.300 8.498 -1.368 1.00 85.81 232 THR A O 1
ATOM 1849 N N . TYR A 1 233 ? 2.799 8.113 0.253 1.00 90.12 233 TYR A N 1
ATOM 1850 C CA . TYR A 1 233 ? 3.172 9.521 0.376 1.00 90.12 233 TYR A CA 1
ATOM 1851 C C . TYR A 1 233 ? 4.150 9.950 -0.726 1.00 90.12 233 TYR A C 1
ATOM 1853 O O . TYR A 1 233 ? 4.992 9.152 -1.143 1.00 90.12 233 TYR A O 1
ATOM 1861 N N . PRO A 1 234 ? 4.071 11.208 -1.197 1.00 93.25 234 PRO A N 1
ATOM 1862 C CA . PRO A 1 234 ? 5.139 11.787 -1.997 1.00 93.25 234 PRO A CA 1
ATOM 1863 C C . PRO A 1 234 ? 6.427 11.842 -1.172 1.00 93.25 234 PRO A C 1
ATOM 1865 O O . PRO A 1 234 ? 6.462 12.409 -0.080 1.00 93.25 234 PRO A O 1
ATOM 1868 N N . MET A 1 235 ? 7.501 11.282 -1.713 1.00 95.31 235 MET A N 1
ATOM 1869 C CA . MET A 1 235 ? 8.830 11.349 -1.121 1.00 95.31 235 MET A CA 1
ATOM 1870 C C . MET A 1 235 ? 9.573 12.525 -1.752 1.00 95.31 235 MET A C 1
ATOM 1872 O O . MET A 1 235 ? 10.083 12.401 -2.862 1.00 95.31 235 MET A O 1
ATOM 1876 N N . ARG A 1 236 ? 9.610 13.672 -1.068 1.00 95.50 236 ARG A N 1
ATOM 1877 C CA . ARG A 1 236 ? 10.293 14.891 -1.533 1.00 95.50 236 ARG A CA 1
ATOM 1878 C C . ARG A 1 236 ? 11.406 15.261 -0.561 1.00 95.50 236 ARG A C 1
ATOM 1880 O O . ARG A 1 236 ? 11.135 15.445 0.625 1.00 95.50 236 ARG A O 1
ATOM 1887 N N . TYR A 1 237 ? 12.634 15.404 -1.054 1.00 96.62 237 TYR A N 1
ATOM 1888 C CA . TYR A 1 237 ? 13.796 15.743 -0.227 1.00 96.62 237 TYR A CA 1
ATOM 1889 C C . TYR A 1 237 ? 14.517 16.988 -0.737 1.00 96.62 237 TYR A C 1
ATOM 1891 O O . TYR A 1 237 ? 14.736 17.154 -1.938 1.00 96.62 237 TYR A O 1
ATOM 1899 N N . ASN A 1 238 ? 14.916 17.855 0.191 1.00 95.56 238 ASN A N 1
ATOM 1900 C CA . ASN A 1 238 ? 15.673 19.072 -0.092 1.00 95.56 238 ASN A CA 1
ATOM 1901 C C . ASN A 1 238 ? 17.192 18.817 -0.191 1.00 95.56 238 ASN A C 1
ATOM 1903 O O . ASN A 1 238 ? 17.686 17.704 0.005 1.00 95.56 238 ASN A O 1
ATOM 1907 N N . LYS A 1 239 ? 17.959 19.884 -0.452 1.00 95.25 239 LYS A N 1
ATOM 1908 C CA . LYS A 1 239 ? 19.427 19.834 -0.591 1.00 95.25 239 LYS A CA 1
ATOM 1909 C C . LYS A 1 239 ? 20.200 19.353 0.645 1.00 95.25 239 LYS A C 1
ATOM 1911 O O . LYS A 1 239 ? 21.371 19.018 0.511 1.00 95.25 239 LYS A O 1
ATOM 1916 N N . THR A 1 240 ? 19.580 19.319 1.827 1.00 94.88 240 THR A N 1
ATOM 1917 C CA . THR A 1 240 ? 20.182 18.789 3.063 1.00 94.88 240 THR A CA 1
ATOM 1918 C C . THR A 1 240 ? 19.688 17.378 3.395 1.00 94.88 240 THR A C 1
ATOM 1920 O O . THR A 1 240 ? 19.959 16.886 4.484 1.00 94.88 240 THR A O 1
ATOM 1923 N N . GLY A 1 241 ? 18.947 16.727 2.488 1.00 93.44 241 GLY A N 1
ATOM 1924 C CA . GLY A 1 241 ? 18.386 15.390 2.693 1.00 93.44 241 GLY A CA 1
ATOM 1925 C C . GLY A 1 241 ? 17.152 15.346 3.602 1.00 93.44 241 GLY A C 1
ATOM 1926 O O . GLY A 1 241 ? 16.703 14.255 3.939 1.00 93.44 241 GLY A O 1
ATOM 1927 N N . GLY A 1 242 ? 16.600 16.500 3.992 1.00 94.31 242 GLY A N 1
ATOM 1928 C CA . GLY A 1 242 ? 15.394 16.594 4.818 1.00 94.31 242 GLY A CA 1
ATOM 1929 C C . GLY A 1 242 ? 14.112 16.509 3.988 1.00 94.31 242 GLY A C 1
ATOM 1930 O O . GLY A 1 242 ? 14.070 17.007 2.860 1.00 94.31 242 GLY A O 1
ATOM 1931 N N . VAL A 1 243 ? 13.070 15.895 4.553 1.00 93.88 243 VAL A N 1
ATOM 1932 C CA . VAL A 1 243 ? 11.734 15.807 3.938 1.00 93.88 243 VAL A CA 1
ATOM 1933 C C . VAL A 1 243 ? 11.109 17.201 3.837 1.00 93.88 243 VAL A C 1
ATOM 1935 O O . VAL A 1 243 ? 11.183 17.985 4.783 1.00 93.88 243 VAL A O 1
ATOM 1938 N N . VAL A 1 244 ? 10.479 17.511 2.703 1.00 93.75 244 VAL A N 1
ATOM 1939 C CA . VAL A 1 244 ? 9.762 18.777 2.470 1.00 93.75 244 VAL A CA 1
ATOM 1940 C C . VAL A 1 244 ? 8.378 18.538 1.875 1.00 93.75 244 VAL A C 1
ATOM 1942 O O . VAL A 1 244 ? 8.160 17.587 1.136 1.00 93.75 244 VAL A O 1
ATOM 1945 N N . ASN A 1 245 ? 7.427 19.431 2.152 1.00 88.44 245 ASN A N 1
ATOM 1946 C CA . ASN A 1 245 ? 6.067 19.297 1.617 1.00 88.44 245 ASN A CA 1
ATOM 1947 C C . ASN A 1 245 ? 5.934 19.850 0.185 1.00 88.44 245 ASN A C 1
ATOM 1949 O O . ASN A 1 245 ? 5.109 19.362 -0.588 1.00 88.44 245 ASN A O 1
ATOM 1953 N N . SER A 1 246 ? 6.757 20.844 -0.175 1.00 88.69 246 SER A N 1
ATOM 1954 C CA . SER A 1 246 ? 6.720 21.534 -1.471 1.00 88.69 246 SER A CA 1
ATOM 1955 C C . SER A 1 246 ? 7.754 20.987 -2.453 1.00 88.69 246 SER A C 1
ATOM 1957 O O . SER A 1 246 ? 8.928 20.831 -2.119 1.00 88.69 246 SER A O 1
ATOM 1959 N N . GLU A 1 247 ? 7.325 20.764 -3.692 1.00 87.81 247 GLU A N 1
ATOM 1960 C CA . GLU A 1 247 ? 8.182 20.327 -4.797 1.00 87.81 247 GLU A CA 1
ATOM 1961 C C . GLU A 1 247 ? 9.241 21.376 -5.171 1.00 87.81 247 GLU A C 1
ATOM 1963 O O . GLU A 1 247 ? 10.393 21.017 -5.399 1.00 87.81 247 GLU A O 1
ATOM 1968 N N . LEU A 1 248 ? 8.908 22.671 -5.079 1.00 91.12 248 LEU A N 1
ATOM 1969 C CA . LEU A 1 248 ? 9.843 23.789 -5.300 1.00 91.12 248 LEU A CA 1
ATOM 1970 C C . LEU A 1 248 ? 11.026 23.812 -4.313 1.00 91.12 248 LEU A C 1
ATOM 1972 O O . LEU A 1 248 ? 12.027 24.478 -4.561 1.00 91.12 248 LEU A O 1
ATOM 1976 N N . GLN A 1 249 ? 10.906 23.123 -3.175 1.00 91.19 249 GLN A N 1
ATOM 1977 C CA . GLN A 1 249 ? 11.965 23.001 -2.165 1.00 91.19 249 GLN A CA 1
ATOM 1978 C C . GLN A 1 249 ? 12.744 21.681 -2.287 1.00 91.19 249 GLN A C 1
ATOM 1980 O O . GLN A 1 249 ? 13.716 21.465 -1.557 1.00 91.19 249 GLN A O 1
ATOM 1985 N N . SER A 1 250 ? 12.313 20.787 -3.179 1.00 94.62 250 SER A N 1
ATOM 1986 C CA . SER A 1 250 ? 12.911 19.472 -3.382 1.00 94.62 250 SER A CA 1
ATOM 1987 C C . SER A 1 250 ? 14.014 19.517 -4.443 1.00 94.62 250 SER A C 1
ATOM 1989 O O . SER A 1 250 ? 13.890 20.202 -5.452 1.00 94.62 250 SER A O 1
ATOM 1991 N N . ILE A 1 251 ? 15.097 18.770 -4.218 1.00 95.25 251 ILE A N 1
ATOM 1992 C CA . ILE A 1 251 ? 16.101 18.452 -5.253 1.00 95.25 251 ILE A CA 1
ATOM 1993 C C . ILE A 1 251 ? 15.894 17.051 -5.837 1.00 95.25 251 ILE A C 1
ATOM 1995 O O . ILE A 1 251 ? 16.506 16.689 -6.837 1.00 95.25 251 ILE A O 1
ATOM 1999 N N . TRP A 1 252 ? 15.066 16.245 -5.175 1.00 96.44 252 TRP A N 1
ATOM 2000 C CA . TRP A 1 252 ? 14.654 14.924 -5.609 1.00 96.44 252 TRP A CA 1
ATOM 2001 C C . TRP A 1 252 ? 13.234 14.680 -5.107 1.00 96.44 252 TRP A C 1
ATOM 2003 O O . TRP A 1 252 ? 12.938 14.928 -3.933 1.00 96.44 252 TRP A O 1
ATOM 2013 N N . THR A 1 253 ? 12.376 14.189 -5.996 1.00 95.94 253 THR A N 1
ATOM 2014 C CA . THR A 1 253 ? 10.979 13.870 -5.710 1.00 95.94 253 THR A CA 1
ATOM 2015 C C . THR A 1 253 ? 10.597 12.564 -6.393 1.00 95.94 253 THR A C 1
ATOM 2017 O O . THR A 1 253 ? 10.897 12.355 -7.566 1.00 95.94 253 THR A O 1
ATOM 2020 N N . PHE A 1 254 ? 9.866 11.722 -5.669 1.00 95.88 254 PHE A N 1
ATOM 2021 C CA . PHE A 1 254 ? 9.052 10.655 -6.236 1.00 95.88 254 PHE A CA 1
ATOM 2022 C C . PHE A 1 254 ? 7.628 10.761 -5.679 1.00 95.88 254 PHE A C 1
ATOM 2024 O O . PHE A 1 254 ? 7.415 10.637 -4.473 1.00 95.88 254 PHE A O 1
ATOM 2031 N N . ASP A 1 255 ? 6.641 10.953 -6.554 1.00 94.62 255 ASP A N 1
ATOM 2032 C CA . ASP A 1 255 ? 5.221 10.806 -6.225 1.00 94.62 255 ASP A CA 1
ATOM 2033 C C . ASP A 1 255 ? 4.572 9.890 -7.261 1.00 94.62 255 ASP A C 1
ATOM 2035 O O . ASP A 1 255 ? 4.536 10.197 -8.454 1.00 94.62 255 ASP A O 1
ATOM 2039 N N . LYS A 1 256 ? 4.017 8.764 -6.801 1.00 92.56 256 LYS A N 1
ATOM 2040 C CA . LYS A 1 256 ? 3.345 7.792 -7.671 1.00 92.56 256 LYS A CA 1
ATOM 2041 C C . LYS A 1 256 ? 2.144 8.393 -8.419 1.00 92.56 256 LYS A C 1
ATOM 2043 O O . LYS A 1 256 ? 1.703 7.812 -9.404 1.00 92.56 256 LYS A O 1
ATOM 2048 N N . ARG A 1 257 ? 1.610 9.534 -7.957 1.00 91.38 257 ARG A N 1
ATOM 2049 C CA . ARG A 1 257 ? 0.473 10.237 -8.578 1.00 91.38 257 ARG A CA 1
ATOM 2050 C C . ARG A 1 257 ? 0.810 10.871 -9.926 1.00 91.38 257 ARG A C 1
ATOM 2052 O O . ARG A 1 257 ? -0.084 10.985 -10.751 1.00 91.38 257 ARG A O 1
ATOM 2059 N N . VAL A 1 258 ? 2.083 11.176 -10.196 1.00 93.19 258 VAL A N 1
ATOM 2060 C CA . VAL A 1 258 ? 2.544 11.604 -11.536 1.00 93.19 258 VAL A CA 1
ATOM 2061 C C . VAL A 1 258 ? 2.244 10.524 -12.593 1.00 93.19 258 VAL A C 1
ATOM 2063 O O . VAL A 1 258 ? 1.961 10.824 -13.752 1.00 93.19 258 VAL A O 1
ATOM 2066 N N . TYR A 1 259 ? 2.196 9.261 -12.162 1.00 94.19 259 TYR A N 1
ATOM 2067 C CA . TYR A 1 259 ? 1.871 8.088 -12.970 1.00 94.19 259 TYR A CA 1
ATOM 2068 C C . TYR A 1 259 ? 0.400 7.646 -12.810 1.00 94.19 259 TYR A C 1
ATOM 2070 O O . TYR A 1 259 ? 0.096 6.453 -12.818 1.00 94.19 259 TYR A O 1
ATOM 2078 N N . GLN A 1 260 ? -0.533 8.593 -12.623 1.00 90.38 260 GLN A N 1
ATOM 2079 C CA . GLN A 1 260 ? -1.981 8.317 -12.667 1.00 90.38 260 GLN A CA 1
ATOM 2080 C C . GLN A 1 260 ? -2.510 8.107 -14.093 1.00 90.38 260 GLN A C 1
ATOM 2082 O O . GLN A 1 260 ? -3.436 7.321 -14.275 1.00 90.38 260 GLN A O 1
ATOM 2087 N N . GLU A 1 261 ? -1.903 8.772 -15.082 1.00 92.19 261 GLU A N 1
ATOM 2088 C CA . GLU A 1 261 ? -2.271 8.713 -16.511 1.00 92.19 261 GLU A CA 1
ATOM 2089 C C . GLU A 1 261 ? -1.075 8.380 -17.429 1.00 92.19 261 GLU A C 1
ATOM 2091 O O . GLU A 1 261 ? -1.187 8.389 -18.658 1.00 92.19 261 GLU A O 1
ATOM 2096 N N . SER A 1 262 ? 0.082 8.083 -16.831 1.00 94.69 262 SER A N 1
ATOM 2097 C CA . SER A 1 262 ? 1.324 7.678 -17.496 1.00 94.69 262 SER A CA 1
ATOM 2098 C C . SER A 1 262 ? 1.962 6.483 -16.772 1.00 94.69 262 SER A C 1
ATOM 2100 O O . SER A 1 262 ? 1.572 6.150 -15.653 1.00 94.69 262 SER A O 1
ATOM 2102 N N . VAL A 1 263 ? 2.920 5.813 -17.412 1.00 96.44 263 VAL A N 1
ATOM 2103 C CA . VAL A 1 263 ? 3.666 4.679 -16.839 1.00 96.44 263 VAL A CA 1
ATOM 2104 C C . VAL A 1 263 ? 5.040 5.180 -16.373 1.00 96.44 263 VAL A C 1
ATOM 2106 O O . VAL A 1 263 ? 5.659 5.953 -17.108 1.00 96.44 263 VAL A O 1
ATOM 2109 N N . PRO A 1 264 ? 5.564 4.756 -15.206 1.00 96.62 264 PRO A N 1
ATOM 2110 C CA . PRO A 1 264 ? 6.924 5.108 -14.812 1.00 96.62 264 PRO A CA 1
ATOM 2111 C C . PRO A 1 264 ? 7.951 4.500 -15.781 1.00 96.62 264 PRO A C 1
ATOM 2113 O O . PRO A 1 264 ? 7.878 3.298 -16.046 1.00 96.62 264 PRO A O 1
ATOM 2116 N N . PRO A 1 265 ? 8.920 5.274 -16.301 1.00 96.81 265 PRO A N 1
ATOM 2117 C CA . PRO A 1 265 ? 9.974 4.740 -17.158 1.00 96.81 265 PRO A CA 1
ATOM 2118 C C . PRO A 1 265 ? 10.937 3.831 -16.377 1.00 96.81 265 PRO A C 1
ATOM 2120 O O . PRO A 1 265 ? 10.985 3.852 -15.143 1.00 96.81 265 PRO A O 1
ATOM 2123 N N . ARG A 1 266 ? 11.747 3.053 -17.104 1.00 96.62 266 ARG A N 1
ATOM 2124 C CA . ARG A 1 266 ? 12.920 2.369 -16.534 1.00 96.62 266 ARG A CA 1
ATOM 2125 C C . ARG A 1 266 ? 13.938 3.387 -16.015 1.00 96.62 266 ARG A C 1
ATOM 2127 O O . ARG A 1 266 ? 14.027 4.500 -16.528 1.00 96.62 266 ARG A O 1
ATOM 2134 N N . GLY A 1 267 ? 14.755 2.982 -15.044 1.00 96.25 267 GLY A N 1
ATOM 2135 C CA . GLY A 1 267 ? 15.899 3.783 -14.593 1.00 96.25 267 GLY A CA 1
ATOM 2136 C C . GLY A 1 267 ? 15.521 5.063 -13.841 1.00 96.25 267 GLY A C 1
ATOM 2137 O O . GLY A 1 267 ? 16.210 6.074 -13.967 1.00 96.25 267 GLY A O 1
ATOM 2138 N N . LEU A 1 268 ? 14.447 5.026 -13.044 1.00 97.44 268 LEU A N 1
ATOM 2139 C CA . LEU A 1 268 ? 14.082 6.092 -12.111 1.00 97.44 268 LEU A CA 1
ATOM 2140 C C . LEU A 1 268 ? 15.291 6.480 -11.248 1.00 97.44 268 LEU A C 1
ATOM 2142 O O . LEU A 1 268 ? 15.943 5.620 -10.647 1.00 97.44 268 LEU A O 1
ATOM 2146 N N . ALA A 1 269 ? 15.579 7.779 -11.171 1.00 96.56 269 ALA A N 1
ATOM 2147 C CA . ALA A 1 269 ? 16.739 8.286 -10.450 1.00 96.56 269 ALA A CA 1
ATOM 2148 C C . ALA A 1 269 ? 16.663 7.948 -8.953 1.00 96.56 269 ALA A C 1
ATOM 2150 O O . ALA A 1 269 ? 15.683 8.273 -8.280 1.00 96.56 269 ALA A O 1
ATOM 2151 N N . LEU A 1 270 ? 17.721 7.342 -8.412 1.00 97.06 270 LEU A N 1
ATOM 2152 C CA . LEU A 1 270 ? 17.836 7.083 -6.976 1.00 97.06 270 LEU A CA 1
ATOM 2153 C C . LEU A 1 270 ? 17.956 8.394 -6.178 1.00 97.06 270 LEU A C 1
ATOM 2155 O O . LEU A 1 270 ? 18.518 9.367 -6.689 1.00 97.06 270 LEU A O 1
ATOM 2159 N N . PRO A 1 271 ? 17.506 8.427 -4.906 1.00 95.94 271 PRO A N 1
ATOM 2160 C CA . PRO A 1 271 ? 17.726 9.576 -4.034 1.00 95.94 271 PRO A CA 1
ATOM 2161 C C . PRO A 1 271 ? 19.219 9.951 -3.959 1.00 95.94 271 PRO A C 1
ATOM 2163 O O . PRO A 1 271 ? 20.063 9.059 -3.798 1.00 95.94 271 PRO A O 1
ATOM 2166 N N . PRO A 1 272 ? 19.596 11.242 -4.013 1.00 95.81 272 PRO A N 1
ATOM 2167 C CA . PRO A 1 272 ? 21.000 11.650 -3.946 1.00 95.81 272 PRO A CA 1
ATOM 2168 C C . PRO A 1 272 ? 21.636 11.228 -2.606 1.00 95.81 272 PRO A C 1
ATOM 2170 O O . PRO A 1 272 ? 20.911 11.088 -1.619 1.00 95.81 272 PRO A O 1
ATOM 2173 N N . PRO A 1 273 ? 22.967 11.023 -2.503 1.00 95.19 273 PRO A N 1
ATOM 2174 C CA . PRO A 1 273 ? 23.616 10.458 -1.304 1.00 95.19 273 PRO A CA 1
ATOM 2175 C C . PRO A 1 273 ? 23.376 11.206 0.019 1.00 95.19 273 PRO A C 1
ATOM 2177 O O . PRO A 1 273 ? 23.573 10.629 1.092 1.00 95.19 273 PRO A O 1
ATOM 2180 N N . VAL A 1 274 ? 22.947 12.471 -0.048 1.00 95.50 274 VAL A N 1
ATOM 2181 C CA . VAL A 1 274 ? 22.540 13.289 1.106 1.00 95.50 274 VAL A CA 1
ATOM 2182 C C . VAL A 1 274 ? 21.237 12.797 1.758 1.00 95.50 274 VAL A C 1
ATOM 2184 O O . VAL A 1 274 ? 21.065 12.951 2.961 1.00 95.50 274 VAL A O 1
ATOM 2187 N N . VAL A 1 275 ? 20.344 12.145 1.004 1.00 94.69 275 VAL A N 1
ATOM 2188 C CA . VAL A 1 275 ? 19.100 11.560 1.528 1.00 94.69 275 VAL A CA 1
ATOM 2189 C C . VAL A 1 275 ? 19.422 10.290 2.315 1.00 94.69 275 VAL A C 1
ATOM 2191 O O . VAL A 1 275 ? 19.838 9.281 1.737 1.00 94.69 275 VAL A O 1
ATOM 2194 N N . LYS A 1 276 ? 19.220 10.334 3.635 1.00 93.19 276 LYS A N 1
ATOM 2195 C CA . LYS A 1 276 ? 19.399 9.205 4.563 1.00 93.19 276 LYS A CA 1
ATOM 2196 C C . LYS A 1 276 ? 18.045 8.584 4.928 1.00 93.19 276 LYS A C 1
ATOM 2198 O O . LYS A 1 276 ? 17.606 8.644 6.069 1.00 93.19 276 LYS A O 1
ATOM 2203 N N . ASN A 1 277 ? 17.364 8.054 3.916 1.00 93.94 277 ASN A N 1
ATOM 2204 C CA . ASN A 1 277 ? 16.162 7.240 4.072 1.00 93.94 277 ASN A CA 1
ATOM 2205 C C . ASN A 1 277 ? 16.345 5.989 3.204 1.00 93.94 277 ASN A C 1
ATOM 2207 O O . ASN A 1 277 ? 16.425 6.096 1.974 1.00 93.94 277 ASN A O 1
ATOM 2211 N N . ASP A 1 278 ? 16.452 4.830 3.848 1.00 92.12 278 ASP A N 1
ATOM 2212 C CA . ASP A 1 278 ? 16.780 3.575 3.172 1.00 92.12 278 ASP A CA 1
ATOM 2213 C C . ASP A 1 278 ? 15.574 3.038 2.399 1.00 92.12 278 ASP A C 1
ATOM 2215 O O . ASP A 1 278 ? 15.718 2.617 1.251 1.00 92.12 278 ASP A O 1
ATOM 2219 N N . PHE A 1 279 ? 14.358 3.204 2.927 1.00 93.88 279 PHE A N 1
ATOM 2220 C CA . PHE A 1 279 ? 13.134 2.840 2.214 1.00 93.88 279 PHE A CA 1
ATOM 2221 C C . PHE A 1 279 ? 12.909 3.630 0.924 1.00 93.88 279 PHE A C 1
ATOM 2223 O O . PHE A 1 279 ? 12.449 3.063 -0.066 1.00 93.88 279 PHE A O 1
ATOM 2230 N N . ALA A 1 280 ? 13.259 4.917 0.886 1.00 94.44 280 ALA A N 1
ATOM 2231 C CA . ALA A 1 280 ? 13.172 5.715 -0.334 1.00 94.44 280 ALA A CA 1
ATOM 2232 C C . ALA A 1 280 ? 14.107 5.176 -1.431 1.00 94.44 280 ALA A C 1
ATOM 2234 O O . ALA A 1 280 ? 13.764 5.222 -2.611 1.00 94.44 280 ALA A O 1
ATOM 2235 N N . ARG A 1 281 ? 15.269 4.622 -1.053 1.00 94.88 281 ARG A N 1
ATOM 2236 C CA . ARG A 1 281 ? 16.178 3.931 -1.982 1.00 94.88 281 ARG A CA 1
ATOM 2237 C C . ARG A 1 281 ? 15.633 2.563 -2.372 1.00 94.88 281 ARG A C 1
ATOM 2239 O O . ARG A 1 281 ? 15.603 2.252 -3.559 1.00 94.88 281 ARG A O 1
ATOM 2246 N N . LEU A 1 282 ? 15.174 1.781 -1.393 1.00 94.75 282 LEU A N 1
ATOM 2247 C CA . LEU A 1 282 ? 14.630 0.440 -1.587 1.00 94.75 282 LEU A CA 1
ATOM 2248 C C . LEU A 1 282 ? 13.432 0.452 -2.539 1.00 94.75 282 LEU A C 1
ATOM 2250 O O . LEU A 1 282 ? 13.434 -0.302 -3.503 1.00 94.75 282 LEU A O 1
ATOM 2254 N N . ILE A 1 283 ? 12.467 1.358 -2.350 1.00 95.12 283 ILE A N 1
ATOM 2255 C CA . ILE A 1 283 ? 11.306 1.518 -3.241 1.00 95.12 283 ILE A CA 1
ATOM 2256 C C . ILE A 1 283 ? 11.752 1.766 -4.686 1.00 95.12 283 ILE A C 1
ATOM 2258 O O . ILE A 1 283 ? 11.266 1.105 -5.600 1.00 95.12 283 ILE A O 1
ATOM 2262 N N . ILE A 1 284 ? 12.689 2.688 -4.913 1.00 96.94 284 ILE A N 1
ATOM 2263 C CA . ILE A 1 284 ? 13.137 3.040 -6.268 1.00 96.94 284 ILE A CA 1
ATOM 2264 C C . ILE A 1 284 ? 13.947 1.901 -6.897 1.00 96.94 284 ILE A C 1
ATOM 2266 O O . ILE A 1 284 ? 13.758 1.607 -8.075 1.00 96.94 284 ILE A O 1
ATOM 2270 N N . ASN A 1 285 ? 14.778 1.206 -6.115 1.00 96.94 285 ASN A N 1
ATOM 2271 C CA . ASN A 1 285 ? 15.440 -0.025 -6.551 1.00 96.94 285 ASN A CA 1
ATOM 2272 C C . ASN A 1 285 ? 14.416 -1.107 -6.928 1.00 96.94 285 ASN A C 1
ATOM 2274 O O . ASN A 1 285 ? 14.530 -1.684 -8.002 1.00 96.94 285 ASN A O 1
ATOM 2278 N N . MET A 1 286 ? 13.384 -1.335 -6.108 1.00 96.06 286 MET A N 1
ATOM 2279 C CA . MET A 1 286 ? 12.347 -2.338 -6.372 1.00 96.06 286 MET A CA 1
ATOM 2280 C C . MET A 1 286 ? 11.497 -2.017 -7.606 1.00 96.06 286 MET A C 1
ATOM 2282 O O . MET A 1 286 ? 11.090 -2.932 -8.325 1.00 96.06 286 MET A O 1
ATOM 2286 N N . LEU A 1 287 ? 11.227 -0.731 -7.855 1.00 97.00 287 LEU A N 1
ATOM 2287 C CA . LEU A 1 287 ? 10.579 -0.265 -9.079 1.00 97.00 287 LEU A CA 1
ATOM 2288 C C . LEU A 1 287 ? 11.492 -0.497 -10.284 1.00 97.00 287 LEU A C 1
ATOM 2290 O O . LEU A 1 287 ? 11.065 -1.138 -11.235 1.00 97.00 287 LEU A O 1
ATOM 2294 N N . ASN A 1 288 ? 12.747 -0.044 -10.226 1.00 98.06 288 ASN A N 1
ATOM 2295 C CA . ASN A 1 288 ? 13.713 -0.213 -11.313 1.00 98.06 288 ASN A CA 1
ATOM 2296 C C . ASN A 1 288 ? 13.992 -1.682 -11.634 1.00 98.06 288 ASN A C 1
ATOM 2298 O O . ASN A 1 288 ? 14.107 -2.033 -12.801 1.00 98.06 288 ASN A O 1
ATOM 2302 N N . GLU A 1 289 ? 14.094 -2.552 -10.632 1.00 97.94 289 GLU A N 1
ATOM 2303 C CA . GLU A 1 289 ? 14.338 -3.976 -10.849 1.00 97.94 289 GLU A CA 1
ATOM 2304 C C . GLU A 1 289 ? 13.153 -4.644 -11.560 1.00 97.94 289 GLU A C 1
ATOM 2306 O O . GLU A 1 289 ? 13.350 -5.347 -12.552 1.00 97.94 289 GLU A O 1
ATOM 2311 N N . ALA A 1 290 ? 11.923 -4.355 -11.121 1.00 97.44 290 ALA A N 1
ATOM 2312 C CA . ALA A 1 290 ? 10.718 -4.868 -11.763 1.00 97.44 290 ALA A CA 1
ATOM 2313 C C . ALA A 1 290 ? 10.531 -4.303 -13.180 1.00 97.44 290 ALA A C 1
ATOM 2315 O O . ALA A 1 290 ? 10.341 -5.074 -14.118 1.00 97.44 290 ALA A O 1
ATOM 2316 N N . THR A 1 291 ? 10.634 -2.983 -13.378 1.00 97.19 291 THR A N 1
ATOM 2317 C CA . THR A 1 291 ? 10.487 -2.375 -14.714 1.00 97.19 291 THR A CA 1
ATOM 2318 C C . THR A 1 291 ? 11.595 -2.802 -15.671 1.00 97.19 291 THR A C 1
ATOM 2320 O O . THR A 1 291 ? 11.333 -2.942 -16.863 1.00 97.19 291 THR A O 1
ATOM 2323 N N . ASN A 1 292 ? 12.804 -3.093 -15.172 1.00 96.62 292 ASN A N 1
ATOM 2324 C CA . ASN A 1 292 ? 13.878 -3.657 -15.987 1.00 96.62 292 ASN A CA 1
ATOM 2325 C C . ASN A 1 292 ? 13.615 -5.117 -16.396 1.00 96.62 292 ASN A C 1
ATOM 2327 O O . ASN A 1 292 ? 13.951 -5.502 -17.518 1.00 96.62 292 ASN A O 1
ATOM 2331 N N . ALA A 1 293 ? 13.018 -5.926 -15.520 1.00 96.00 293 ALA A N 1
ATOM 2332 C CA . ALA A 1 293 ? 12.786 -7.348 -15.769 1.00 96.00 293 ALA A CA 1
ATOM 2333 C C . ALA A 1 293 ? 11.492 -7.653 -16.545 1.00 96.00 293 ALA A C 1
ATOM 2335 O O . ALA A 1 293 ? 11.444 -8.643 -17.273 1.00 96.00 293 ALA A O 1
ATOM 2336 N N . ILE A 1 294 ? 10.446 -6.834 -16.403 1.00 95.12 294 ILE A N 1
ATOM 2337 C CA . ILE A 1 294 ? 9.175 -7.027 -17.113 1.00 95.12 294 ILE A CA 1
ATOM 2338 C C . ILE A 1 294 ? 9.393 -6.759 -18.619 1.00 95.12 294 ILE A C 1
ATOM 2340 O O . ILE A 1 294 ? 9.864 -5.672 -18.984 1.00 95.12 294 ILE A O 1
ATOM 2344 N N . PRO A 1 295 ? 9.065 -7.709 -19.520 1.00 92.69 295 PRO A N 1
ATOM 2345 C CA . PRO A 1 295 ? 9.143 -7.490 -20.962 1.00 92.69 295 PRO A CA 1
ATOM 2346 C C . PRO A 1 295 ? 8.256 -6.329 -21.414 1.00 92.69 295 PRO A C 1
ATOM 2348 O O . PRO A 1 295 ? 7.278 -5.974 -20.755 1.00 92.69 295 PRO A O 1
ATOM 2351 N N . CYS A 1 296 ? 8.569 -5.752 -22.575 1.00 93.25 296 CYS A N 1
ATOM 2352 C CA . CYS A 1 296 ? 7.710 -4.754 -23.218 1.00 93.25 296 CYS A CA 1
ATOM 2353 C C . CYS A 1 296 ? 7.439 -3.466 -22.416 1.00 93.25 296 CYS A C 1
ATOM 2355 O O . CYS A 1 296 ? 6.545 -2.701 -22.773 1.00 93.25 296 CYS A O 1
ATOM 2357 N N . TRP A 1 297 ? 8.197 -3.187 -21.349 1.00 95.69 297 TRP A N 1
ATOM 2358 C CA . TRP A 1 297 ? 7.922 -2.019 -20.506 1.00 95.69 297 TRP A CA 1
ATOM 2359 C C . TRP A 1 297 ? 8.044 -0.685 -21.253 1.00 95.69 297 TRP A C 1
ATOM 2361 O O . TRP A 1 297 ? 7.236 0.205 -21.026 1.00 95.69 297 TRP A O 1
ATOM 2371 N N . ASP A 1 298 ? 8.999 -0.550 -22.173 1.00 95.06 298 ASP A N 1
ATOM 2372 C CA . ASP A 1 298 ? 9.233 0.726 -22.867 1.00 95.06 298 ASP A CA 1
ATOM 2373 C C . ASP A 1 298 ? 8.147 1.000 -23.921 1.00 95.06 298 ASP A C 1
ATOM 2375 O O . ASP A 1 298 ? 7.668 2.125 -24.048 1.00 95.06 298 ASP A O 1
ATOM 2379 N N . GLU A 1 299 ? 7.664 -0.054 -24.586 1.00 95.00 299 GLU A N 1
ATOM 2380 C CA . GLU A 1 299 ? 6.485 0.002 -25.460 1.00 95.00 299 GLU A CA 1
ATOM 2381 C C . GLU A 1 299 ? 5.215 0.317 -24.653 1.00 95.00 299 GLU A C 1
ATOM 2383 O O . GLU A 1 299 ? 4.387 1.122 -25.078 1.00 95.00 299 GLU A O 1
ATOM 2388 N N . TYR A 1 300 ? 5.080 -0.242 -23.444 1.00 95.00 300 TYR A N 1
ATOM 2389 C CA . TYR A 1 300 ? 3.995 0.094 -22.516 1.00 95.00 300 TYR A CA 1
ATOM 2390 C C . TYR A 1 300 ? 4.068 1.555 -22.041 1.00 95.00 300 TYR A C 1
ATOM 2392 O O . TYR A 1 300 ? 3.034 2.213 -21.940 1.00 95.00 300 TYR A O 1
ATOM 2400 N N . VAL A 1 301 ? 5.266 2.102 -21.812 1.00 95.69 301 VAL A N 1
ATOM 2401 C CA . VAL A 1 301 ? 5.467 3.527 -21.494 1.00 95.69 301 VAL A CA 1
ATOM 2402 C C . VAL A 1 301 ? 5.055 4.423 -22.665 1.00 95.69 301 VAL A C 1
ATOM 2404 O O . VAL A 1 301 ? 4.386 5.433 -22.444 1.00 95.69 301 VAL A O 1
ATOM 2407 N N . ALA A 1 302 ? 5.392 4.046 -23.902 1.00 94.88 302 ALA A N 1
ATOM 2408 C CA . ALA A 1 302 ? 5.043 4.811 -25.099 1.00 94.88 302 ALA A CA 1
ATOM 2409 C C . ALA A 1 302 ? 3.540 4.751 -25.442 1.00 94.88 302 ALA A C 1
ATOM 2411 O O . ALA A 1 302 ? 2.912 5.781 -25.690 1.00 94.88 302 ALA A O 1
ATOM 2412 N N . THR A 1 303 ? 2.953 3.551 -25.449 1.00 93.81 303 THR A N 1
ATOM 2413 C CA . THR A 1 303 ? 1.583 3.301 -25.940 1.00 93.81 303 THR A CA 1
ATOM 2414 C C . THR A 1 303 ? 0.509 3.340 -24.861 1.00 93.81 303 THR A C 1
ATOM 2416 O O . THR A 1 303 ? -0.673 3.471 -25.184 1.00 93.81 303 THR A O 1
ATOM 2419 N N . ARG A 1 304 ? 0.902 3.206 -23.586 1.00 93.88 304 ARG A N 1
ATOM 2420 C CA . ARG A 1 304 ? 0.006 2.993 -22.436 1.00 93.88 304 ARG A CA 1
ATOM 2421 C C . ARG A 1 304 ? -0.845 1.719 -22.551 1.00 93.88 304 ARG A C 1
ATOM 2423 O O . ARG A 1 304 ? -1.886 1.636 -21.908 1.00 93.88 304 ARG A O 1
ATOM 2430 N N . LYS A 1 305 ? -0.404 0.732 -23.341 1.00 92.06 305 LYS A N 1
ATOM 2431 C CA . LYS A 1 305 ? -1.052 -0.580 -23.487 1.00 92.06 305 LYS A CA 1
ATOM 2432 C C . LYS A 1 305 ? -0.086 -1.723 -23.204 1.00 92.06 305 LYS A C 1
ATOM 2434 O O . LYS A 1 305 ? 1.077 -1.678 -23.605 1.00 92.06 305 LYS A O 1
ATOM 2439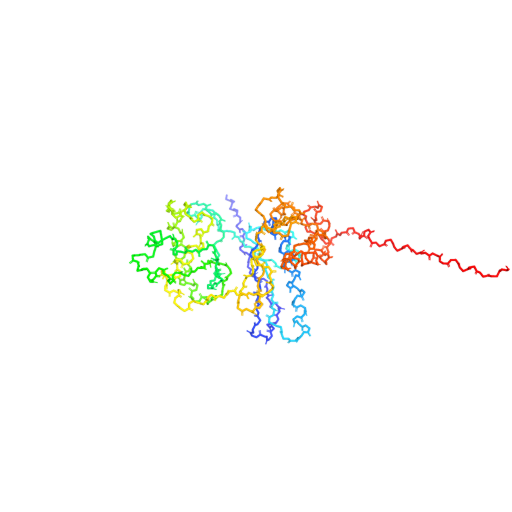 N N . VAL A 1 306 ? -0.559 -2.744 -22.501 1.00 91.50 306 VAL A N 1
ATOM 2440 C CA . VAL A 1 306 ? 0.178 -3.993 -22.307 1.00 91.50 306 VAL A CA 1
ATOM 2441 C C . VAL A 1 306 ? 0.231 -4.735 -23.646 1.00 91.50 306 VAL A C 1
ATOM 2443 O O . VAL A 1 306 ? -0.758 -4.829 -24.367 1.00 91.50 306 VAL A O 1
ATOM 2446 N N . THR A 1 307 ? 1.414 -5.227 -24.005 1.00 86.62 307 THR A N 1
ATOM 2447 C CA . THR A 1 307 ? 1.660 -5.992 -25.232 1.00 86.62 307 THR A CA 1
ATOM 2448 C C . THR A 1 307 ? 2.736 -7.040 -24.971 1.00 86.62 307 THR A C 1
ATOM 2450 O O . THR A 1 307 ? 3.604 -6.852 -24.117 1.00 86.62 307 THR A O 1
ATOM 2453 N N . THR A 1 308 ? 2.676 -8.147 -25.708 1.00 79.81 308 THR A N 1
ATOM 2454 C CA . THR A 1 308 ? 3.690 -9.212 -25.726 1.00 79.81 308 THR A CA 1
ATOM 2455 C C . THR A 1 308 ? 4.617 -9.120 -26.941 1.00 79.81 308 THR A C 1
ATOM 2457 O O . THR A 1 308 ? 5.676 -9.748 -26.956 1.00 79.81 308 THR A O 1
ATOM 2460 N N . ALA A 1 309 ? 4.247 -8.329 -27.953 1.00 80.50 309 ALA A N 1
ATOM 2461 C CA . ALA A 1 309 ? 5.009 -8.129 -29.178 1.00 80.50 309 ALA A CA 1
ATOM 2462 C C . ALA A 1 309 ? 5.722 -6.776 -29.122 1.00 80.50 309 ALA A C 1
ATOM 2464 O O . ALA A 1 309 ? 5.085 -5.733 -29.270 1.00 80.50 309 ALA A O 1
ATOM 2465 N N . CYS A 1 310 ? 7.040 -6.801 -28.914 1.00 76.81 310 CYS A N 1
ATOM 2466 C CA . CYS A 1 310 ? 7.859 -5.594 -28.830 1.00 76.81 310 CYS A CA 1
ATOM 2467 C C . CYS A 1 310 ? 9.028 -5.605 -29.808 1.00 76.81 310 CYS A C 1
ATOM 2469 O O . CYS A 1 310 ? 9.550 -6.680 -30.120 1.00 76.81 310 CYS A O 1
ATOM 2471 N N . PRO A 1 311 ? 9.473 -4.420 -30.266 1.00 73.75 311 PRO A N 1
ATOM 2472 C CA . PRO A 1 311 ? 10.692 -4.306 -31.049 1.00 73.75 311 PRO A CA 1
ATOM 2473 C C . PRO A 1 311 ? 11.877 -4.928 -30.291 1.00 73.75 311 PRO A C 1
ATOM 2475 O O . PRO A 1 311 ? 11.974 -4.751 -29.072 1.00 73.75 311 PRO A O 1
ATOM 2478 N N . PRO A 1 312 ? 12.798 -5.635 -30.973 1.00 62.78 312 PRO A N 1
ATOM 2479 C CA . PRO A 1 312 ? 14.025 -6.096 -30.337 1.00 62.78 312 PRO A CA 1
ATOM 2480 C C . PRO A 1 312 ? 14.790 -4.894 -29.766 1.00 62.78 312 PRO A C 1
ATOM 2482 O O . PRO A 1 312 ? 14.951 -3.870 -30.433 1.00 62.78 312 PRO A O 1
ATOM 2485 N N . SER A 1 313 ? 15.245 -5.014 -28.518 1.00 57.22 313 SER A N 1
ATOM 2486 C CA . SER A 1 313 ? 15.908 -3.928 -27.792 1.00 57.22 313 SER A CA 1
ATOM 2487 C C . SER A 1 313 ? 17.125 -3.408 -28.561 1.00 57.22 313 SER A C 1
ATOM 2489 O O . SER A 1 313 ? 18.039 -4.179 -28.853 1.00 57.22 313 SER A O 1
ATOM 2491 N N . GLN A 1 314 ? 17.192 -2.098 -28.816 1.00 45.28 314 GLN A N 1
ATOM 2492 C CA . GLN A 1 314 ? 18.302 -1.471 -29.557 1.00 45.28 314 GLN A CA 1
ATOM 2493 C C . GLN A 1 314 ? 19.652 -1.484 -28.801 1.00 45.28 314 GLN A C 1
ATOM 2495 O O . GLN A 1 314 ? 20.670 -1.024 -29.312 1.00 45.28 314 GLN A O 1
ATOM 2500 N N . SER A 1 315 ? 19.689 -2.032 -27.587 1.00 42.97 315 SER A N 1
ATOM 2501 C CA . SER A 1 315 ? 20.844 -2.089 -26.691 1.00 42.97 315 SER A CA 1
ATOM 2502 C C . SER A 1 315 ? 21.611 -3.419 -26.773 1.00 42.97 315 SER A C 1
ATOM 2504 O O . SER A 1 315 ? 21.778 -4.103 -25.766 1.00 42.97 315 SER A O 1
ATOM 2506 N N . ALA A 1 316 ? 22.081 -3.782 -27.970 1.00 37.91 316 ALA A N 1
ATOM 2507 C CA . ALA A 1 316 ? 23.093 -4.829 -28.165 1.00 37.91 316 ALA A CA 1
ATOM 2508 C C . ALA A 1 316 ? 23.893 -4.634 -29.471 1.00 37.91 316 ALA A C 1
ATOM 2510 O O . ALA A 1 316 ? 24.100 -5.576 -30.236 1.00 37.91 316 ALA A O 1
ATOM 2511 N N . VAL A 1 317 ? 24.375 -3.411 -29.736 1.00 34.72 317 VAL A N 1
ATOM 2512 C CA . VAL A 1 317 ? 25.471 -3.232 -30.703 1.00 34.72 317 VAL A CA 1
ATOM 2513 C C . VAL A 1 317 ? 26.746 -3.757 -30.048 1.00 34.72 317 VAL A C 1
ATOM 2515 O O . VAL A 1 317 ? 27.487 -3.023 -29.396 1.00 34.72 317 VAL A O 1
ATOM 2518 N N . THR A 1 318 ? 26.982 -5.059 -30.190 1.00 35.12 318 THR A N 1
ATOM 2519 C CA . THR A 1 318 ? 28.273 -5.665 -29.871 1.00 35.12 318 THR A CA 1
ATOM 2520 C C . THR A 1 318 ? 29.283 -5.131 -30.876 1.00 35.12 318 THR A C 1
ATOM 2522 O O . THR A 1 318 ? 29.363 -5.614 -32.004 1.00 35.12 318 THR A O 1
ATOM 2525 N N . THR A 1 319 ? 30.041 -4.107 -30.485 1.00 33.84 319 THR A N 1
ATOM 2526 C CA . THR A 1 319 ? 31.160 -3.602 -31.281 1.00 33.84 319 THR A CA 1
ATOM 2527 C C . THR A 1 319 ? 32.252 -4.665 -31.298 1.00 33.84 319 THR A C 1
ATOM 2529 O O . THR A 1 319 ? 33.114 -4.708 -30.421 1.00 33.84 319 THR A O 1
ATOM 2532 N N . THR A 1 320 ? 32.191 -5.569 -32.275 1.00 33.75 320 THR A N 1
ATOM 2533 C CA . THR A 1 320 ? 33.199 -6.608 -32.480 1.00 33.75 320 THR A CA 1
ATOM 2534 C C . THR A 1 320 ? 34.485 -5.952 -32.972 1.00 33.75 320 THR A C 1
ATOM 2536 O O . THR A 1 320 ? 34.713 -5.826 -34.173 1.00 33.75 320 THR A O 1
ATOM 2539 N N . THR A 1 321 ? 35.320 -5.491 -32.041 1.00 34.75 321 THR A N 1
ATOM 2540 C CA . THR A 1 321 ? 36.640 -4.942 -32.352 1.00 34.75 321 THR A CA 1
ATOM 2541 C C . THR A 1 321 ? 37.495 -6.039 -32.974 1.00 34.75 321 THR A C 1
ATOM 2543 O O . THR A 1 321 ? 38.004 -6.920 -32.279 1.00 34.75 321 THR A O 1
ATOM 2546 N N . THR A 1 322 ? 37.657 -5.993 -34.295 1.00 33.06 322 THR A N 1
ATOM 2547 C CA . THR A 1 322 ? 38.580 -6.850 -35.035 1.00 33.06 322 THR A CA 1
ATOM 2548 C C . THR A 1 322 ? 40.011 -6.545 -34.604 1.00 33.06 322 THR A C 1
ATOM 2550 O O . THR A 1 322 ? 40.641 -5.599 -35.075 1.00 33.06 322 THR A O 1
ATOM 2553 N N . LEU A 1 323 ? 40.542 -7.378 -33.709 1.00 34.97 323 LEU A N 1
ATOM 2554 C CA . LEU A 1 323 ? 41.973 -7.468 -33.443 1.00 34.97 323 LEU A CA 1
ATOM 2555 C C . LEU A 1 323 ? 42.664 -8.014 -34.696 1.00 34.97 323 LEU A C 1
ATOM 2557 O O . LEU A 1 323 ? 42.737 -9.222 -34.912 1.00 34.97 323 LEU A O 1
ATOM 2561 N N . ALA A 1 324 ? 43.154 -7.104 -35.536 1.00 34.09 324 ALA A N 1
ATOM 2562 C CA . ALA A 1 324 ? 44.021 -7.451 -36.648 1.00 34.09 324 ALA A CA 1
ATOM 2563 C C . ALA A 1 324 ? 45.345 -8.002 -36.097 1.00 34.09 324 ALA A C 1
ATOM 2565 O O . ALA A 1 324 ? 46.161 -7.268 -35.538 1.00 34.09 324 ALA A O 1
ATOM 2566 N N . THR A 1 325 ? 45.562 -9.305 -36.261 1.00 36.44 325 THR A N 1
ATOM 2567 C CA . THR A 1 325 ? 46.849 -9.949 -35.994 1.00 36.44 325 THR A CA 1
ATOM 2568 C C . THR A 1 325 ? 47.871 -9.501 -37.034 1.00 36.44 325 THR A C 1
ATOM 2570 O O . THR A 1 325 ? 47.970 -10.095 -38.108 1.00 36.44 325 THR A O 1
ATOM 2573 N N . ALA A 1 326 ? 48.644 -8.464 -36.719 1.00 35.53 326 ALA A N 1
ATOM 2574 C CA . ALA A 1 326 ? 49.866 -8.159 -37.449 1.00 35.53 326 ALA A CA 1
ATOM 2575 C C . ALA A 1 326 ? 50.954 -9.153 -37.022 1.00 35.53 326 ALA A C 1
ATOM 2577 O O . ALA A 1 326 ? 51.387 -9.147 -35.870 1.00 35.53 326 ALA A O 1
ATOM 2578 N N . ASN A 1 327 ? 51.381 -10.018 -37.941 1.00 35.31 327 ASN A N 1
ATOM 2579 C CA . ASN A 1 327 ? 52.525 -10.894 -37.732 1.00 35.31 327 ASN A CA 1
ATOM 2580 C C . ASN A 1 327 ? 53.291 -11.047 -39.054 1.00 35.31 327 ASN A C 1
ATOM 2582 O O . ASN A 1 327 ? 52.692 -11.431 -40.053 1.00 35.31 327 ASN A O 1
ATOM 2586 N N . GLN A 1 328 ? 54.603 -10.788 -39.002 1.00 37.28 328 GLN A N 1
ATOM 2587 C CA . GLN A 1 328 ? 55.623 -11.069 -40.029 1.00 37.28 328 GLN A CA 1
ATOM 2588 C C . GLN A 1 328 ? 55.552 -10.270 -41.350 1.00 37.28 328 GLN A C 1
ATOM 2590 O O . GLN A 1 328 ? 54.836 -10.630 -42.282 1.00 37.28 328 GLN A O 1
ATOM 2595 N N . ALA A 1 329 ? 56.424 -9.265 -41.481 1.00 33.66 329 ALA A N 1
ATOM 2596 C CA . ALA A 1 329 ? 57.761 -9.458 -42.067 1.00 33.66 329 ALA A CA 1
ATOM 2597 C C . ALA A 1 329 ? 58.747 -8.426 -41.488 1.00 33.66 329 ALA A C 1
ATOM 2599 O O . ALA A 1 329 ? 58.284 -7.301 -41.192 1.00 33.66 329 ALA A O 1
#

Radius of gyration: 25.16 Å; chains: 1; bounding box: 104×55×72 Å

Secondary structure (DSSP, 8-state):
--PPPPPPP---PPP--SPPPS-TT-EEEEEE--SHHHHHHHHHHHHHHHHHHHHHHHTT---EEEEEEEETTSS--GGGGTS-EEE-PPPPGGGSTT-----------SEEE-TT--GGG-HHHHHHHH-S--HHHHHTS-SEEEEEE---HHHHHHHHHHHHHHHHHHHH-HHHHHHHGGGHHHHHHHHHHHHTTTTTT----TTS-B-TTT--SSB-TTSPBPS-B-TTS-EEE-TTS-B-S-GGG-SEEE-GGGGGSSPPPSSPPPPPTT---HHHHHHHHHHHHHHHHSTTHHHHHHHSS--S--PPPS---------------

pLDDT: mean 80.2, std 19.76, range [30.25, 98.06]

Foldseek 3Di:
DDDDDDDDDDPDDPDPPPDPDPDPLADEAEAEDEALLCLLVVLLVVLVLVVVQVVLVVVVNDSHDYYEYEYAPQDDAQCVVPGVYDDDYFDPLVPDVPRPRDDQDLDAAQFAQDPPQDQLVPVVLLCVLQNDDDSVLSVLQGNWFRPRHDDDSVLSVLLSVLLVVLLVVLVPDPVSCVVCPPCSSGSSSSSSCSNSVVSVPRDHDQQAEDDPPVQQDQAGPVRHGHPYYDLADKQFAAPQQDGDPDNVRGPDIDHSVVSSPAHDAAPRDADPPSNRGVVSRVVNVSSNVSCVPDPCSVVCRVVVGDDPDDDDDPPDPPPPPPPPDDDDD

Organism: Haematococcus lacustris (NCBI:txid44745)

Sequence (329 aa):
NSQAEVPSEPTALPSPTSKPTSNPRQYHVITSAQGFGNHWQARIHYWWYQRQRQLCQSQGQCDMGGFTRLLHSGEADDLMDEVPTVVVRPIPKEAIPGGDTSYVVLNRPYAFMQCYIVPKQYPDIVRSFIGNVSDAELAEVPQIGNSPTFISVRDFRKLAPVWYNTTMDIFKDETAHKAWNWVLEMYGYSLATVRAGLHKGLTTSVNLLAHPPFDTSEQASNGQPFYILHLTYPMRYNKTGGVVNSELQSIWTFDKRVYQESVPPRGLALPPPVVKNDFARLIINMLNEATNAIPCWDEYVATRKVTTACPPSQSAVTTTTTLATANQA

InterPro domains:
  IPR044845 Glycosyltransferase HPAT/SRGT1-like [PTHR31485] (116-307)
  IPR056508 Hydroxyproline O-arabinosyltransferase-like domain [PF23452] (115-298)